Protein AF-A0A821BS62-F1 (afdb_monomer_lite)

pLDDT: mean 87.34, std 11.12, range [38.78, 97.12]

Secondary structure (DSSP, 8-state):
--S-HHHH-HHHHHHHHT-HHHHH--HHHHHHHHHHHHHTT----HHHHHHHHHTGGG--SHHHHHHHHHHHHHHHTSGGGGG--HHHHHHHHHHHHHTT-HHHHHHHHH-HHHH-----HHHHHHHHHHHHHTT-HHHHHHHHHHHHHTT---SHHHHHHHHHHHHHHHHH--GGGGS-------------------------SSSS---HHHHHHHHHHHHTTT--SHHHHHHHHHHHHHTT-HHHHHHHHHHHHT-TT----TTT---

Structure (mmCIF, N/CA/C/O backbone):
data_AF-A0A821BS62-F1
#
_entry.id   AF-A0A821BS62-F1
#
loop_
_atom_site.group_PDB
_atom_site.id
_atom_site.type_symbol
_atom_site.label_atom_id
_atom_site.label_alt_id
_atom_site.label_comp_id
_atom_site.label_asym_id
_atom_site.label_entity_id
_atom_site.label_seq_id
_atom_site.pdbx_PDB_ins_code
_atom_site.Cartn_x
_atom_site.Cartn_y
_atom_site.Cartn_z
_atom_site.occupancy
_atom_site.B_iso_or_equiv
_atom_site.auth_seq_id
_atom_site.auth_comp_id
_atom_site.auth_asym_id
_atom_site.auth_atom_id
_atom_site.pdbx_PDB_model_num
ATOM 1 N N . MET A 1 1 ? -6.589 -14.881 -11.795 1.00 61.56 1 MET A N 1
ATOM 2 C CA . MET A 1 1 ? -6.170 -14.738 -10.388 1.00 61.56 1 MET A CA 1
ATOM 3 C C . MET A 1 1 ? -4.655 -14.614 -10.375 1.00 61.56 1 MET A C 1
ATOM 5 O O . MET A 1 1 ? -4.034 -15.418 -11.059 1.00 61.56 1 MET A O 1
ATOM 9 N N . TYR A 1 2 ? -4.077 -13.587 -9.740 1.00 85.12 2 TYR A N 1
ATOM 10 C CA . TYR A 1 2 ? -2.611 -13.419 -9.699 1.00 85.12 2 TYR A CA 1
ATOM 11 C C . TYR A 1 2 ? -1.986 -14.166 -8.517 1.00 85.12 2 TYR A C 1
ATOM 13 O O . TYR A 1 2 ? -0.888 -14.699 -8.630 1.00 85.12 2 TYR A O 1
ATOM 21 N N . LEU A 1 3 ? -2.712 -14.230 -7.402 1.00 90.94 3 LEU A N 1
ATOM 22 C CA . LEU A 1 3 ? -2.391 -15.064 -6.248 1.00 90.94 3 LEU A CA 1
ATOM 23 C C . LEU A 1 3 ? -3.130 -16.402 -6.322 1.00 90.94 3 LEU A C 1
ATOM 25 O O . LEU A 1 3 ? -4.153 -16.506 -6.993 1.00 90.94 3 LEU A O 1
ATOM 29 N N . SER A 1 4 ? -2.630 -17.422 -5.627 1.00 91.06 4 SER A N 1
ATOM 30 C CA . SER A 1 4 ? -3.372 -18.669 -5.430 1.00 91.06 4 SER A CA 1
ATOM 31 C C . SER A 1 4 ? -4.436 -18.506 -4.342 1.00 91.06 4 SER A C 1
ATOM 33 O O . SER A 1 4 ? -4.279 -17.686 -3.435 1.00 91.06 4 SER A O 1
ATOM 35 N N . ASP A 1 5 ? -5.481 -19.335 -4.378 1.00 87.88 5 ASP A N 1
ATOM 36 C CA . ASP A 1 5 ? -6.483 -19.394 -3.301 1.00 87.88 5 ASP A CA 1
ATOM 37 C C . ASP A 1 5 ? -5.838 -19.705 -1.943 1.00 87.88 5 ASP A C 1
ATOM 39 O O . ASP A 1 5 ? -6.211 -19.135 -0.922 1.00 87.88 5 ASP A O 1
ATOM 43 N N . ALA A 1 6 ? -4.789 -20.532 -1.932 1.00 91.56 6 ALA A N 1
ATOM 44 C CA . ALA A 1 6 ? -4.048 -20.863 -0.718 1.00 91.56 6 ALA A CA 1
ATOM 45 C C . ALA A 1 6 ? -3.376 -19.641 -0.062 1.00 91.56 6 ALA A C 1
ATOM 47 O O . ALA A 1 6 ? -3.244 -19.609 1.160 1.00 91.56 6 ALA A O 1
ATOM 48 N N . TYR A 1 7 ? -2.976 -18.628 -0.842 1.00 92.00 7 TYR A N 1
ATOM 49 C CA . TYR A 1 7 ? -2.355 -17.411 -0.306 1.00 92.00 7 TYR A CA 1
ATOM 50 C C . TYR A 1 7 ? -3.333 -16.589 0.543 1.00 92.00 7 TYR A C 1
ATOM 52 O O . TYR A 1 7 ? -2.920 -15.890 1.463 1.00 92.00 7 TYR A O 1
ATOM 60 N N . GLN A 1 8 ? -4.634 -16.689 0.257 1.00 88.31 8 GLN A N 1
ATOM 61 C CA . GLN A 1 8 ? -5.672 -15.992 1.014 1.00 88.31 8 GLN A CA 1
ATOM 62 C C . GLN A 1 8 ? -5.781 -16.515 2.451 1.00 88.31 8 GLN A C 1
ATOM 64 O O . GLN A 1 8 ? -6.177 -15.765 3.339 1.00 88.31 8 GLN A O 1
ATOM 69 N N . ALA A 1 9 ? -5.426 -17.785 2.681 1.00 91.56 9 ALA A N 1
ATOM 70 C CA . ALA A 1 9 ? -5.452 -18.428 3.992 1.00 91.56 9 ALA A CA 1
ATOM 71 C C . ALA A 1 9 ? -6.782 -18.226 4.752 1.00 91.56 9 ALA A C 1
ATOM 73 O O . ALA A 1 9 ? -6.764 -17.984 5.959 1.00 91.56 9 ALA A O 1
ATOM 74 N N . PHE A 1 10 ? -7.918 -18.329 4.045 1.00 89.56 10 PHE A N 1
ATOM 75 C CA . PHE A 1 10 ? -9.260 -18.122 4.610 1.00 89.56 10 PHE A CA 1
ATOM 76 C C . PHE A 1 10 ? -9.478 -18.939 5.889 1.00 89.56 10 PHE A C 1
ATOM 78 O O . PHE A 1 10 ? -9.831 -18.364 6.908 1.00 89.56 10 PHE A O 1
ATOM 85 N N . ASP A 1 11 ? -9.117 -20.226 5.883 1.00 91.25 11 ASP A N 1
ATOM 86 C CA . ASP A 1 11 ? -9.270 -21.101 7.053 1.00 91.25 11 ASP A CA 1
ATOM 87 C C . ASP A 1 11 ? -8.564 -20.552 8.307 1.00 91.25 11 ASP A C 1
ATOM 89 O O . ASP A 1 11 ? -9.127 -20.550 9.398 1.00 91.25 11 ASP A O 1
ATOM 93 N N . LYS A 1 12 ? -7.330 -20.046 8.156 1.00 91.12 12 LYS A N 1
ATOM 94 C CA . LYS A 1 12 ? -6.553 -19.478 9.273 1.00 91.12 12 LYS A CA 1
ATOM 95 C C . LYS A 1 12 ? -7.081 -18.116 9.708 1.00 91.12 12 LYS A C 1
ATOM 97 O O . LYS A 1 12 ? -6.983 -17.765 10.882 1.00 91.12 12 LYS A O 1
ATOM 102 N N . TRP A 1 13 ? -7.585 -17.330 8.761 1.00 91.06 13 TRP A N 1
ATOM 103 C CA . TRP A 1 13 ? -8.222 -16.054 9.058 1.00 91.06 13 TRP A CA 1
ATOM 104 C C . TRP A 1 13 ? -9.496 -16.270 9.877 1.00 91.06 13 TRP A C 1
ATOM 106 O O . TRP A 1 13 ? -9.625 -15.696 10.957 1.00 91.06 13 TRP A O 1
ATOM 116 N N . ASP A 1 14 ? -10.365 -17.177 9.444 1.00 89.00 14 ASP A N 1
ATOM 117 C CA . ASP A 1 14 ? -11.606 -17.506 10.144 1.00 89.00 14 ASP A CA 1
ATOM 118 C C . ASP A 1 14 ? -11.329 -18.116 11.528 1.00 89.00 14 ASP A C 1
ATOM 120 O O . ASP A 1 14 ? -11.989 -17.769 12.510 1.00 89.00 14 ASP A O 1
ATOM 124 N N . GLU A 1 15 ? -10.292 -18.956 11.649 1.00 90.12 15 GLU A N 1
ATOM 125 C CA . GLU A 1 15 ? -9.820 -19.467 12.940 1.00 90.12 15 GLU A CA 1
ATOM 126 C C . GLU A 1 15 ? -9.400 -18.324 13.877 1.00 90.12 15 GLU A C 1
ATOM 128 O O . GLU A 1 15 ? -9.768 -18.325 15.054 1.00 90.12 15 GLU A O 1
ATOM 133 N N . SER A 1 16 ? -8.704 -17.301 13.370 1.00 85.62 16 SER A N 1
ATOM 134 C CA . SER A 1 16 ? -8.285 -16.150 14.185 1.00 85.62 16 SER A CA 1
ATOM 135 C C . SER A 1 16 ? -9.467 -15.333 14.728 1.00 85.62 16 SER A C 1
ATOM 137 O O . SER A 1 16 ? -9.420 -14.841 15.859 1.00 85.62 16 SER A O 1
ATOM 139 N N . LEU A 1 17 ? -10.566 -15.264 13.970 1.00 86.00 17 LEU A N 1
ATOM 140 C CA . LEU A 1 17 ? -11.798 -14.582 14.371 1.00 86.00 17 LEU A CA 1
ATOM 141 C C . LEU A 1 17 ? -12.633 -15.392 15.375 1.00 86.00 17 LEU A C 1
ATOM 143 O O . LEU A 1 17 ? -13.519 -14.843 16.031 1.00 86.00 17 LEU A O 1
ATOM 147 N N . SER A 1 18 ? -12.336 -16.683 15.549 1.00 86.00 18 SER A N 1
ATOM 148 C CA . SER A 1 18 ? -13.090 -17.586 16.426 1.00 86.00 18 SER A CA 1
ATOM 149 C C . SER A 1 18 ? -12.764 -17.459 17.921 1.00 86.00 18 SER A C 1
ATOM 151 O O . SER A 1 18 ? -13.335 -18.184 18.737 1.00 86.00 18 SER A O 1
ATOM 153 N N . SER A 1 19 ? -11.869 -16.545 18.310 1.00 86.31 19 SER A N 1
ATOM 154 C CA . SER A 1 19 ? -11.488 -16.386 19.715 1.00 86.31 19 SER A CA 1
ATOM 155 C C . SER A 1 19 ? -12.672 -15.986 20.610 1.00 86.31 19 SER A C 1
ATOM 157 O O . SER A 1 19 ? -13.547 -15.204 20.231 1.00 86.31 19 SER A O 1
ATOM 159 N N . GLU A 1 20 ? -12.685 -16.498 21.845 1.00 86.69 20 GLU A N 1
ATOM 160 C CA . GLU A 1 20 ? -13.783 -16.277 22.800 1.00 86.69 20 GLU A CA 1
ATOM 161 C C . GLU A 1 20 ? -14.006 -14.785 23.108 1.00 86.69 20 GLU A C 1
ATOM 163 O O . GLU A 1 20 ? -15.143 -14.342 23.282 1.00 86.69 20 GLU A O 1
ATOM 168 N N . ILE A 1 21 ? -12.924 -14.001 23.132 1.00 84.62 21 ILE A N 1
ATOM 169 C CA . ILE A 1 21 ? -12.965 -12.551 23.349 1.00 84.62 21 ILE A CA 1
ATOM 170 C C . ILE A 1 21 ? -13.704 -11.873 22.194 1.00 84.62 21 ILE A C 1
ATOM 172 O O . ILE A 1 21 ? -14.630 -11.100 22.431 1.00 84.62 21 ILE A O 1
ATOM 176 N N . LEU A 1 22 ? -13.351 -12.191 20.944 1.00 85.44 22 LEU A N 1
ATOM 177 C CA . LEU A 1 22 ? -14.002 -11.594 19.779 1.00 85.44 22 LEU A CA 1
ATOM 178 C C . LEU A 1 22 ? -15.481 -11.978 19.709 1.00 85.44 22 LEU A C 1
ATOM 180 O O . LEU A 1 22 ? -16.313 -11.119 19.428 1.00 85.44 22 LEU A O 1
ATOM 184 N N . GLN A 1 23 ? -15.839 -13.223 20.022 1.00 85.19 23 GLN A N 1
ATOM 185 C CA . GLN A 1 23 ? -17.236 -13.666 19.980 1.00 85.19 23 GLN A CA 1
ATOM 186 C C . GLN A 1 23 ? -18.125 -12.955 21.008 1.00 85.19 23 GLN A C 1
ATOM 188 O O . GLN A 1 23 ? -19.265 -12.616 20.697 1.00 85.19 23 GLN A O 1
ATOM 193 N N . LYS A 1 24 ? -17.612 -12.701 22.217 1.00 87.94 24 LYS A N 1
ATOM 194 C CA . LYS A 1 24 ? -18.381 -12.073 23.305 1.00 87.94 24 LYS A CA 1
ATOM 195 C C . LYS A 1 24 ? -18.542 -10.562 23.161 1.00 87.94 24 LYS A C 1
ATOM 197 O O . LYS A 1 24 ? -19.486 -10.004 23.714 1.00 87.94 24 LYS A O 1
ATOM 202 N N . THR A 1 25 ? -17.635 -9.896 22.455 1.00 88.62 25 THR A N 1
ATOM 203 C CA . THR A 1 25 ? -17.635 -8.432 22.355 1.00 88.62 25 THR A CA 1
ATOM 204 C C . THR A 1 25 ? -18.745 -7.925 21.436 1.00 88.62 25 THR A C 1
ATOM 206 O O . THR A 1 25 ? -18.780 -8.268 20.255 1.00 88.62 25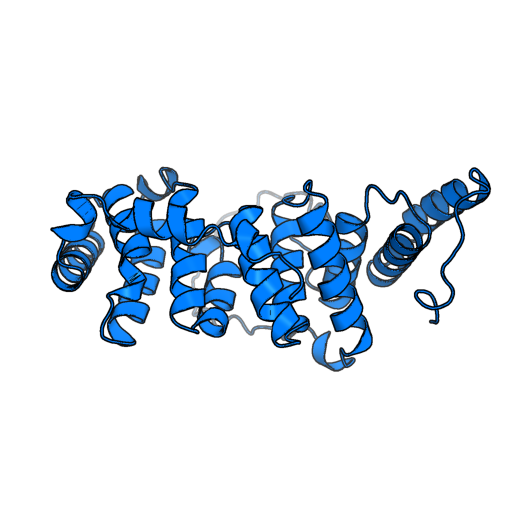 THR A O 1
ATOM 209 N N . ASN A 1 26 ? -19.622 -7.053 21.935 1.00 89.94 26 ASN A N 1
ATOM 210 C CA . ASN A 1 26 ? -20.577 -6.326 21.099 1.00 89.94 26 ASN A CA 1
ATOM 211 C C . ASN A 1 26 ? -19.870 -5.146 20.405 1.00 89.94 26 ASN A C 1
ATOM 213 O O . ASN A 1 26 ? -19.311 -4.277 21.074 1.00 89.94 26 ASN A O 1
ATOM 217 N N . ILE A 1 27 ? -19.879 -5.124 19.066 1.00 89.94 27 ILE A N 1
ATOM 218 C CA . ILE A 1 27 ? -19.148 -4.123 18.277 1.00 89.94 27 ILE A CA 1
ATOM 219 C C . ILE A 1 27 ? -19.715 -2.711 18.458 1.00 89.94 27 ILE A C 1
ATOM 221 O O . ILE A 1 27 ? -18.948 -1.767 18.623 1.00 89.94 27 ILE A O 1
ATOM 225 N N . SER A 1 28 ? -21.041 -2.565 18.502 1.00 89.38 28 SER A N 1
ATOM 226 C CA . SER A 1 28 ? -21.700 -1.263 18.641 1.00 89.38 28 SER A CA 1
ATOM 227 C C . SER A 1 28 ? -21.440 -0.651 20.017 1.00 89.38 28 SER A C 1
ATOM 229 O O . SER A 1 28 ? -21.176 0.542 20.128 1.00 89.38 28 SER A O 1
ATOM 231 N N . GLU A 1 29 ? -21.450 -1.473 21.071 1.00 91.69 29 GLU A N 1
ATOM 232 C CA . GLU A 1 29 ? -21.104 -1.023 22.425 1.00 91.69 29 GLU A CA 1
ATOM 233 C C . GLU A 1 29 ? -19.630 -0.614 22.522 1.00 91.69 29 GLU A C 1
ATOM 235 O O . GLU A 1 29 ? -19.324 0.427 23.105 1.00 91.69 29 GLU A O 1
ATOM 240 N N . LEU A 1 30 ? -18.724 -1.392 21.916 1.00 92.81 30 LEU A N 1
ATOM 241 C CA . LEU A 1 30 ? -17.296 -1.077 21.904 1.00 92.81 30 LEU A CA 1
ATOM 242 C C . LEU A 1 30 ? -17.005 0.226 21.147 1.00 92.81 30 LEU A C 1
ATOM 244 O O . LEU A 1 30 ? -16.221 1.040 21.629 1.00 92.81 30 LEU A O 1
ATOM 248 N N . LEU A 1 31 ? -17.647 0.448 19.996 1.00 93.25 31 LEU A N 1
ATOM 249 C CA . LEU A 1 31 ? -17.501 1.682 19.219 1.00 93.25 31 LEU A CA 1
ATOM 250 C C . LEU A 1 31 ? -17.866 2.916 20.049 1.00 93.25 31 LEU A C 1
ATOM 252 O O . LEU A 1 31 ? -17.083 3.866 20.110 1.00 93.25 31 LEU A O 1
ATOM 256 N N . ILE A 1 32 ? -19.019 2.877 20.725 1.00 92.75 32 ILE A N 1
ATOM 257 C CA . ILE A 1 32 ? -19.492 3.980 21.568 1.00 92.75 32 ILE A CA 1
ATOM 258 C C . ILE A 1 32 ? -18.536 4.206 22.745 1.00 92.75 32 ILE 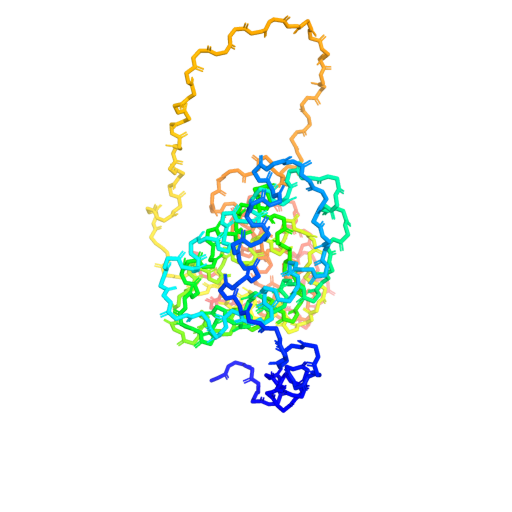A C 1
ATOM 260 O O . ILE A 1 32 ? -18.165 5.346 23.017 1.00 92.75 32 ILE A O 1
ATOM 264 N N . ASP A 1 33 ? -18.100 3.143 23.429 1.00 94.38 33 ASP A N 1
ATOM 265 C CA . ASP A 1 33 ? -17.192 3.254 24.579 1.00 94.38 33 ASP A CA 1
ATOM 266 C C . ASP A 1 33 ? -15.816 3.819 24.187 1.00 94.38 33 ASP A C 1
ATOM 268 O O . ASP A 1 33 ? -15.298 4.722 24.852 1.00 94.38 33 ASP A O 1
ATOM 272 N N . VAL A 1 34 ? -15.231 3.338 23.086 1.00 95.00 34 VAL A N 1
ATOM 273 C CA . VAL A 1 34 ? -13.943 3.833 22.578 1.00 95.00 34 VAL A CA 1
ATOM 274 C C . VAL A 1 34 ? -14.057 5.290 22.138 1.00 95.00 34 VAL A C 1
ATOM 276 O O . VAL A 1 34 ? -13.196 6.102 22.491 1.00 95.00 34 VAL A O 1
ATOM 279 N N . GLU A 1 35 ? -15.121 5.661 21.424 1.00 94.94 35 GLU A N 1
ATOM 280 C CA . GLU A 1 35 ? -15.349 7.055 21.052 1.00 94.94 35 GLU A CA 1
ATOM 281 C C . GLU A 1 35 ? -15.470 7.955 22.291 1.00 94.94 35 GLU A C 1
ATOM 283 O O . GLU A 1 35 ? -14.779 8.977 22.379 1.00 94.94 35 GLU A O 1
ATOM 288 N N . ASP A 1 36 ? -16.287 7.567 23.273 1.00 94.50 36 ASP A N 1
ATOM 289 C CA . ASP A 1 36 ? -16.484 8.328 24.507 1.00 94.50 36 ASP A CA 1
ATOM 290 C C . ASP A 1 36 ? -15.174 8.493 25.288 1.00 94.50 36 ASP A C 1
ATOM 292 O O . ASP A 1 36 ? -14.889 9.573 25.826 1.00 94.50 36 ASP A O 1
ATOM 296 N N . LYS A 1 37 ? -14.344 7.443 25.343 1.00 94.00 37 LYS A N 1
ATOM 297 C CA . LYS A 1 37 ? -13.010 7.500 25.953 1.00 94.00 37 LYS A CA 1
ATOM 298 C C . LYS A 1 37 ? -12.114 8.500 25.225 1.00 94.00 37 LYS A C 1
ATOM 300 O O . LYS A 1 37 ? -11.523 9.352 25.893 1.00 94.00 37 LYS A O 1
ATOM 305 N N . LEU A 1 38 ? -12.060 8.467 23.892 1.00 93.12 38 LEU A N 1
ATOM 306 C CA . LEU A 1 38 ? -11.246 9.394 23.097 1.00 93.12 38 LEU A CA 1
ATOM 307 C C . LEU A 1 38 ? -11.712 10.847 23.253 1.00 93.12 38 LEU A C 1
ATOM 309 O O . LEU A 1 38 ? -10.886 11.736 23.468 1.00 93.12 38 LEU A O 1
ATOM 313 N N . ILE A 1 39 ? -13.026 11.101 23.226 1.00 92.62 39 ILE A N 1
ATOM 314 C CA . ILE A 1 39 ? -13.601 12.442 23.433 1.00 92.62 39 ILE A CA 1
ATOM 315 C C . ILE A 1 39 ? -13.234 12.978 24.820 1.00 92.62 39 ILE A C 1
ATOM 317 O O . ILE A 1 39 ? -12.826 14.132 24.967 1.00 92.62 39 ILE A O 1
ATOM 321 N N . ARG A 1 40 ? -13.330 12.131 25.850 1.00 92.31 40 ARG A N 1
ATOM 322 C CA . ARG A 1 40 ? -12.997 12.490 27.237 1.00 92.31 40 ARG A CA 1
ATOM 323 C C . ARG A 1 40 ? -11.492 12.461 27.525 1.00 92.31 40 ARG A C 1
ATOM 325 O O . ARG A 1 40 ? -11.113 12.645 28.682 1.00 92.31 40 ARG A O 1
ATOM 332 N N . LYS A 1 41 ? -10.645 12.244 26.508 1.00 88.56 41 LYS A N 1
ATOM 333 C CA . LYS A 1 41 ? -9.180 12.115 26.615 1.00 88.56 41 LYS A CA 1
ATOM 334 C C . LYS A 1 41 ? -8.750 11.082 27.664 1.00 88.56 41 LYS A C 1
ATOM 336 O O . LYS A 1 41 ? -7.797 11.296 28.412 1.00 88.56 41 LYS A O 1
ATOM 341 N N . LYS A 1 42 ? -9.497 9.984 27.753 1.00 86.88 42 LYS A N 1
ATOM 342 C CA . LYS A 1 42 ? -9.161 8.819 28.571 1.00 86.88 42 LYS A CA 1
ATOM 343 C C . LYS A 1 42 ? -8.282 7.859 27.775 1.00 86.88 42 LYS A C 1
ATOM 345 O O . LYS A 1 42 ? -8.262 7.898 26.549 1.00 86.88 42 LYS A O 1
ATOM 350 N N . PHE A 1 43 ? -7.586 6.992 28.504 1.00 88.06 43 PHE A N 1
ATOM 351 C CA . PHE A 1 43 ? -6.807 5.902 27.929 1.00 88.06 43 PHE A CA 1
ATOM 352 C C . PHE A 1 43 ? -7.699 4.971 27.099 1.00 88.06 43 PHE A C 1
ATOM 354 O O . PHE A 1 43 ? -8.796 4.604 27.536 1.00 88.06 43 PHE A O 1
ATOM 361 N N . VAL A 1 44 ? -7.197 4.591 25.929 1.00 91.00 44 VAL A N 1
ATOM 362 C CA . VAL A 1 44 ? -7.772 3.575 25.046 1.00 91.00 44 VAL A CA 1
ATOM 363 C C . VAL A 1 44 ? -6.666 2.581 24.755 1.00 91.00 44 VAL A C 1
ATOM 365 O O . VAL A 1 44 ? -5.570 2.983 24.379 1.00 91.00 44 VAL A O 1
ATOM 368 N N . SER A 1 45 ? -6.940 1.295 24.952 1.00 89.44 45 SER A N 1
ATOM 369 C CA . SER A 1 45 ? -5.935 0.274 24.683 1.00 89.44 45 SER A CA 1
ATOM 370 C C . SER A 1 45 ? -5.792 0.056 23.178 1.00 89.44 45 SER A C 1
ATOM 372 O O . SER A 1 45 ? -6.787 0.030 22.454 1.00 89.44 45 SER A O 1
ATOM 374 N N . SER A 1 46 ? -4.564 -0.184 22.719 1.00 89.12 46 SER A N 1
ATOM 375 C CA . SER A 1 46 ? -4.276 -0.710 21.378 1.00 89.12 46 SER A CA 1
ATOM 376 C C . SER A 1 46 ? -5.095 -1.971 21.059 1.00 89.12 46 SER A C 1
ATOM 378 O O . SER A 1 46 ? -5.600 -2.113 19.946 1.00 89.12 46 SER A O 1
ATOM 380 N N . LEU A 1 47 ? -5.344 -2.819 22.064 1.00 89.69 47 LEU A N 1
ATOM 381 C CA . LEU A 1 47 ? -6.173 -4.016 21.937 1.00 89.69 47 LEU A CA 1
ATOM 382 C C . LEU A 1 47 ? -7.639 -3.702 21.595 1.00 89.69 47 LEU A C 1
ATOM 384 O O . LEU A 1 47 ? -8.239 -4.424 20.803 1.00 89.69 47 LEU A O 1
ATOM 388 N N . ASP A 1 48 ? -8.216 -2.630 22.151 1.00 91.75 48 ASP A N 1
ATOM 389 C CA . ASP A 1 48 ? -9.596 -2.231 21.833 1.00 91.75 48 ASP A CA 1
ATOM 390 C C . ASP A 1 48 ? -9.709 -1.881 20.339 1.00 91.75 48 ASP A C 1
ATOM 392 O O . ASP A 1 48 ? -10.658 -2.278 19.663 1.00 91.75 48 ASP A O 1
ATOM 396 N N . ILE A 1 49 ? -8.694 -1.196 19.802 1.00 92.25 49 ILE A N 1
ATOM 397 C CA . ILE A 1 49 ? -8.608 -0.813 18.388 1.00 92.25 49 ILE A CA 1
ATOM 398 C C . ILE A 1 49 ? -8.404 -2.037 17.483 1.00 92.25 49 ILE A C 1
ATOM 400 O O . ILE A 1 49 ? -9.019 -2.127 16.420 1.00 92.25 49 ILE A O 1
ATOM 404 N N . GLU A 1 50 ? -7.597 -3.011 17.906 1.00 90.31 50 GLU A N 1
ATOM 405 C CA . GLU A 1 50 ? -7.441 -4.278 17.183 1.00 90.31 50 GLU A CA 1
ATOM 406 C C . GLU A 1 50 ? -8.731 -5.094 17.140 1.00 90.31 50 GLU A C 1
ATOM 408 O O . GLU A 1 50 ? -9.088 -5.617 16.084 1.00 90.31 50 GLU A O 1
ATOM 413 N N . ILE A 1 51 ? -9.467 -5.165 18.253 1.00 91.38 51 ILE A N 1
ATOM 414 C CA . ILE A 1 51 ? -10.767 -5.840 18.298 1.00 91.38 51 ILE A CA 1
ATOM 415 C C . ILE A 1 51 ? -11.757 -5.148 17.353 1.00 91.38 51 ILE A C 1
ATOM 417 O O . ILE A 1 51 ? -12.461 -5.837 16.611 1.00 91.38 51 ILE A O 1
ATOM 421 N N . LEU A 1 52 ? -11.785 -3.808 17.331 1.00 92.06 52 LEU A N 1
ATOM 422 C CA . LEU A 1 52 ? -12.592 -3.047 16.370 1.00 92.06 52 LEU A CA 1
ATOM 423 C C . LEU A 1 52 ? -12.232 -3.421 14.928 1.00 92.06 52 LEU A C 1
ATOM 425 O O . LEU A 1 52 ? -13.117 -3.765 14.146 1.00 92.06 52 LEU A O 1
ATOM 429 N N . ALA A 1 53 ? -10.942 -3.410 14.587 1.00 91.19 53 ALA A N 1
ATOM 430 C CA . ALA A 1 53 ? -10.477 -3.741 13.246 1.00 91.19 53 ALA A CA 1
ATOM 431 C C . ALA A 1 53 ? -10.797 -5.180 12.842 1.00 91.19 53 ALA A C 1
ATOM 433 O O . ALA A 1 53 ? -11.204 -5.394 11.705 1.00 91.19 53 ALA A O 1
ATOM 434 N N . ALA A 1 54 ? -10.638 -6.153 13.744 1.00 90.50 54 ALA A N 1
ATOM 435 C CA . ALA A 1 54 ? -10.923 -7.563 13.487 1.00 90.50 54 ALA A CA 1
ATOM 436 C C . ALA A 1 54 ? -12.420 -7.824 13.265 1.00 90.50 54 ALA A C 1
ATOM 438 O O . ALA A 1 54 ? -12.780 -8.669 12.450 1.00 90.50 54 ALA A O 1
ATOM 439 N N . LYS A 1 55 ? -13.294 -7.070 13.943 1.00 90.06 55 LYS A N 1
ATOM 440 C CA . LYS A 1 55 ? -14.755 -7.231 13.876 1.00 90.06 55 LYS A CA 1
ATOM 441 C C . LYS A 1 55 ? -15.458 -6.300 12.889 1.00 90.06 55 LYS A C 1
ATOM 443 O O . LYS A 1 55 ? -16.685 -6.227 12.904 1.00 90.06 55 LYS A O 1
ATOM 448 N N . LEU A 1 56 ? -14.720 -5.626 12.012 1.00 88.12 56 LEU A N 1
ATOM 449 C CA . LEU A 1 56 ? -15.283 -4.705 11.021 1.00 88.12 56 LEU A CA 1
ATOM 450 C C . LEU A 1 56 ? -16.353 -5.337 10.118 1.00 88.12 56 LEU A C 1
ATOM 452 O O . LEU A 1 56 ? -17.283 -4.651 9.714 1.00 88.12 56 LEU A O 1
ATOM 456 N N . THR A 1 57 ? -16.273 -6.633 9.821 1.00 84.62 57 THR A N 1
ATOM 457 C CA . THR A 1 57 ? -17.297 -7.354 9.037 1.00 84.62 57 THR A CA 1
ATOM 458 C C . THR A 1 57 ? -18.642 -7.493 9.752 1.00 84.62 57 THR A C 1
ATOM 460 O O . THR A 1 57 ? -19.651 -7.742 9.099 1.00 84.62 57 THR A O 1
ATOM 463 N N . HIS A 1 58 ? -18.682 -7.309 11.073 1.00 83.19 58 HIS A N 1
ATOM 464 C CA . HIS A 1 58 ? -19.910 -7.319 11.875 1.00 83.19 58 HIS A CA 1
ATOM 465 C C . HIS A 1 58 ? -20.558 -5.941 12.008 1.00 83.19 58 HIS A C 1
ATOM 467 O O . HIS A 1 58 ? -21.559 -5.800 12.707 1.00 83.19 58 HIS A O 1
ATOM 473 N N . VAL A 1 59 ? -19.980 -4.923 11.378 1.00 81.94 59 VAL A N 1
ATOM 474 C CA . VAL A 1 59 ? -20.567 -3.594 11.326 1.00 81.94 59 VAL A CA 1
ATOM 475 C C . VAL A 1 59 ? -21.827 -3.620 10.455 1.00 81.94 59 VAL A C 1
ATOM 477 O O . VAL A 1 59 ? -21.792 -4.064 9.309 1.00 81.94 59 VAL A O 1
ATOM 480 N N . GLU A 1 60 ? -22.942 -3.121 10.993 1.00 77.94 60 GLU A N 1
ATOM 481 C CA . GLU A 1 60 ? -24.244 -3.150 10.315 1.00 77.94 60 GLU A CA 1
ATOM 482 C C . GLU A 1 60 ? -24.433 -1.972 9.349 1.00 77.94 60 GLU A C 1
ATOM 484 O O . GLU A 1 60 ? -25.156 -2.088 8.356 1.00 77.94 60 GLU A O 1
ATOM 489 N N . THR A 1 61 ? -23.786 -0.831 9.619 1.00 85.31 61 THR A N 1
ATOM 490 C CA . THR A 1 61 ? -24.023 0.416 8.883 1.00 85.31 61 THR A CA 1
ATOM 491 C C . THR A 1 61 ? -22.750 1.037 8.309 1.00 85.31 61 THR A C 1
ATOM 493 O O . THR A 1 61 ? -21.644 0.917 8.832 1.00 85.31 61 THR A O 1
ATOM 496 N N . THR A 1 62 ? -22.896 1.813 7.233 1.00 86.62 62 THR A N 1
ATOM 497 C CA . THR A 1 62 ? -21.784 2.628 6.711 1.00 86.62 62 THR A CA 1
ATOM 498 C C . THR A 1 62 ? -21.354 3.746 7.667 1.00 86.62 62 THR A C 1
ATOM 500 O O . THR A 1 62 ? -20.277 4.318 7.482 1.00 86.62 62 THR A O 1
ATOM 503 N N . GLU A 1 63 ? -22.205 4.099 8.636 1.00 88.12 63 GLU A N 1
ATOM 504 C CA . GLU A 1 63 ? -21.938 5.119 9.656 1.00 88.12 63 GLU A CA 1
ATOM 505 C C . GLU A 1 63 ? -20.978 4.593 10.718 1.00 88.12 63 GLU A C 1
ATOM 507 O O . GLU A 1 63 ? -19.995 5.256 11.023 1.00 88.12 63 GLU A O 1
ATOM 512 N N . ASP A 1 64 ? -21.165 3.360 11.169 1.00 89.50 64 ASP A N 1
ATOM 513 C CA . ASP A 1 64 ? -20.234 2.666 12.064 1.00 89.50 64 ASP A CA 1
ATOM 514 C C . ASP A 1 64 ? -18.837 2.509 11.433 1.00 89.50 64 ASP A C 1
ATOM 516 O O . ASP A 1 64 ? -17.810 2.647 12.105 1.00 89.50 64 ASP A O 1
ATOM 520 N N . LEU A 1 65 ? -18.769 2.300 10.111 1.00 91.00 65 LEU A N 1
ATOM 521 C CA . LEU A 1 65 ? -17.496 2.293 9.385 1.00 91.00 65 LEU A CA 1
ATOM 522 C C . LEU A 1 65 ? -16.830 3.683 9.409 1.00 91.00 65 LEU A C 1
ATOM 524 O O . LEU A 1 65 ? -15.640 3.789 9.697 1.00 91.00 65 LEU A O 1
ATOM 528 N N . LYS A 1 66 ? -17.601 4.765 9.184 1.00 92.06 66 LYS A N 1
ATOM 529 C CA . LYS A 1 66 ? -17.122 6.165 9.333 1.00 92.06 66 LYS A CA 1
ATOM 530 C C . LYS A 1 66 ? -16.642 6.447 10.752 1.00 92.06 66 LYS A C 1
ATOM 532 O O . LYS A 1 66 ? -15.628 7.120 10.944 1.00 92.06 66 LYS A O 1
ATOM 537 N N . LEU A 1 67 ? -17.366 5.938 11.740 1.00 92.88 67 LEU A N 1
ATOM 538 C CA . LEU A 1 67 ? -17.009 6.094 13.136 1.00 92.88 67 LEU A CA 1
ATOM 539 C C . LEU A 1 67 ? -15.690 5.380 13.439 1.00 92.88 67 LEU A C 1
ATOM 541 O O . LEU A 1 67 ? -14.816 5.974 14.060 1.00 92.88 67 LEU A O 1
ATOM 545 N N . THR A 1 68 ? -15.492 4.166 12.923 1.00 92.75 68 THR A N 1
ATOM 546 C CA . THR A 1 68 ? -14.232 3.424 13.094 1.00 92.75 68 THR A CA 1
ATOM 547 C C . THR A 1 68 ? -13.038 4.184 12.510 1.00 92.75 68 THR A C 1
ATOM 549 O O . THR A 1 68 ? -11.998 4.303 13.153 1.00 92.75 68 THR A O 1
ATOM 552 N N . GLU A 1 69 ? -13.186 4.771 11.322 1.00 93.38 69 GLU A N 1
ATOM 553 C CA . GLU A 1 69 ? -12.149 5.617 10.710 1.00 93.38 69 GLU A CA 1
ATOM 554 C C . GLU A 1 69 ? -11.845 6.861 11.553 1.00 93.38 69 GLU A C 1
ATOM 556 O O . GLU A 1 69 ? -10.686 7.219 11.761 1.00 93.38 69 GLU A O 1
ATOM 561 N N . THR A 1 70 ? -12.888 7.494 12.096 1.00 93.75 70 THR A N 1
ATOM 562 C CA . THR A 1 70 ? -12.761 8.656 12.986 1.00 93.75 70 THR A CA 1
ATOM 563 C C . THR A 1 70 ? -12.070 8.281 14.299 1.00 93.75 70 THR A C 1
ATOM 565 O O . THR A 1 70 ? -11.254 9.042 14.822 1.00 93.75 70 THR A O 1
ATOM 568 N N . ILE A 1 71 ? -12.379 7.101 14.842 1.00 94.31 71 ILE A N 1
ATOM 569 C CA . ILE A 1 71 ? -11.723 6.536 16.021 1.00 94.31 71 ILE A CA 1
ATOM 570 C C . ILE A 1 71 ? -10.237 6.328 15.739 1.00 94.31 71 ILE A C 1
ATOM 572 O O . ILE A 1 71 ? -9.427 6.749 16.559 1.00 94.31 71 ILE A O 1
ATOM 576 N N . LEU A 1 72 ? -9.862 5.765 14.586 1.00 93.00 72 LEU A N 1
ATOM 577 C CA . LEU A 1 72 ? -8.455 5.588 14.216 1.00 93.00 72 LEU A CA 1
ATOM 578 C C . LEU A 1 72 ? -7.704 6.913 14.099 1.00 93.00 72 LEU A C 1
ATOM 580 O O . LEU A 1 72 ? -6.612 7.038 14.649 1.00 93.00 72 LEU A O 1
ATOM 584 N N . GLU A 1 73 ? -8.296 7.917 13.448 1.00 93.75 73 GLU A N 1
ATOM 585 C CA . GLU A 1 73 ? -7.712 9.262 13.377 1.00 93.75 73 GLU A CA 1
ATOM 586 C C . GLU A 1 73 ? -7.461 9.837 14.780 1.00 93.75 73 GLU A C 1
ATOM 588 O O . GLU A 1 73 ? -6.385 10.364 15.077 1.00 93.75 73 GLU A O 1
ATOM 593 N N . LYS A 1 74 ? -8.465 9.758 15.661 1.00 93.69 74 LYS A N 1
ATOM 594 C CA . LYS A 1 74 ? -8.368 10.274 17.033 1.00 93.69 74 LYS A CA 1
ATOM 595 C C . LYS A 1 74 ? -7.347 9.480 17.849 1.00 93.69 74 LYS A C 1
ATOM 597 O O . LYS A 1 74 ? -6.550 10.087 18.564 1.00 93.69 74 LYS A O 1
ATOM 602 N N . PHE A 1 75 ? -7.350 8.154 17.725 1.00 93.06 75 PHE A N 1
ATOM 603 C CA . PHE A 1 75 ? -6.418 7.262 18.406 1.00 93.06 75 PHE A CA 1
ATOM 604 C C . PHE A 1 75 ? -4.982 7.530 17.962 1.00 93.06 75 PHE A C 1
ATOM 606 O O . PHE A 1 75 ? -4.104 7.622 18.804 1.00 93.06 75 PHE A O 1
ATOM 613 N N . ARG A 1 76 ? -4.729 7.802 16.675 1.00 92.31 76 ARG A N 1
ATOM 614 C CA . ARG A 1 76 ? -3.386 8.139 16.177 1.00 92.31 76 ARG A CA 1
ATOM 615 C C . ARG A 1 76 ? -2.763 9.367 16.858 1.00 92.31 76 ARG A C 1
ATOM 617 O O . ARG A 1 76 ? -1.541 9.502 16.886 1.00 92.31 76 ARG A O 1
ATOM 624 N N . ARG A 1 77 ? -3.586 10.254 17.429 1.00 91.00 77 ARG A N 1
ATOM 625 C CA . ARG A 1 77 ? -3.160 11.450 18.177 1.00 91.00 77 ARG A CA 1
ATOM 626 C C . ARG A 1 77 ? -2.947 11.192 19.677 1.00 91.00 77 ARG A C 1
ATOM 628 O O . ARG A 1 77 ? -2.712 12.148 20.420 1.00 91.00 77 ARG A O 1
ATOM 635 N N . THR A 1 78 ? -3.036 9.945 20.139 1.00 90.19 78 THR A N 1
ATOM 636 C CA . THR A 1 78 ? -2.749 9.550 21.527 1.00 90.19 78 THR A CA 1
ATOM 637 C C . THR A 1 78 ? -1.333 8.970 21.660 1.00 90.19 78 THR A C 1
ATOM 639 O O . THR A 1 78 ? -0.750 8.521 20.672 1.00 90.19 78 THR A O 1
ATOM 642 N N . PRO A 1 79 ? -0.743 8.959 22.872 1.00 88.19 79 PRO A N 1
ATOM 643 C CA . PRO A 1 79 ? 0.547 8.303 23.113 1.00 88.19 79 PRO A CA 1
ATOM 644 C C . PRO A 1 79 ? 0.527 6.795 22.821 1.00 88.19 79 PRO A C 1
ATOM 646 O O . PRO A 1 79 ? 1.528 6.238 22.374 1.00 88.19 79 PRO A O 1
ATOM 649 N N . ASP A 1 80 ? -0.626 6.156 23.031 1.00 86.88 80 ASP A N 1
ATOM 650 C CA . ASP A 1 80 ? -0.832 4.710 22.880 1.00 86.88 80 ASP A CA 1
ATOM 651 C C . ASP A 1 80 ? -0.819 4.270 21.405 1.00 86.88 80 ASP A C 1
ATOM 653 O O . ASP A 1 80 ? -0.672 3.089 21.099 1.00 86.88 80 ASP A O 1
ATOM 657 N N . ALA A 1 81 ? -0.860 5.221 20.464 1.00 86.50 81 ALA A N 1
ATOM 658 C CA . ALA A 1 81 ? -0.661 4.963 19.041 1.00 86.50 81 ALA A CA 1
ATOM 659 C C . ALA A 1 81 ? 0.746 4.441 18.686 1.00 86.50 81 ALA A C 1
ATOM 661 O O . ALA A 1 81 ? 1.008 4.108 17.529 1.00 86.50 81 ALA A O 1
ATOM 662 N N . LEU A 1 82 ? 1.676 4.401 19.641 1.00 84.19 82 LEU A N 1
ATOM 663 C CA . LEU A 1 82 ? 2.964 3.727 19.470 1.00 84.19 82 LEU A CA 1
ATOM 664 C C . LEU A 1 82 ? 2.848 2.205 19.605 1.00 84.19 82 LEU A C 1
ATOM 666 O O . LEU A 1 82 ? 3.715 1.491 19.112 1.00 84.19 82 LEU A O 1
ATOM 670 N N . GLU A 1 83 ? 1.783 1.710 20.234 1.00 84.50 83 GLU A N 1
ATOM 671 C CA . GLU A 1 83 ? 1.547 0.280 20.442 1.00 84.50 83 GLU A CA 1
ATOM 672 C C . GLU A 1 83 ? 0.822 -0.395 19.266 1.00 84.50 83 GLU A C 1
ATOM 674 O O . GLU A 1 83 ? 0.442 -1.560 19.378 1.00 84.50 83 GLU A O 1
ATOM 679 N N . PHE A 1 84 ? 0.633 0.310 18.140 1.00 81.38 84 PHE A N 1
ATOM 680 C CA . PHE A 1 84 ? 0.024 -0.241 16.925 1.00 81.38 84 PHE A CA 1
ATOM 681 C C . PHE A 1 84 ? 0.691 -1.563 16.530 1.00 81.38 84 PHE A C 1
ATOM 683 O O . PHE A 1 84 ? 1.882 -1.600 16.213 1.00 81.38 84 PHE A O 1
ATOM 690 N N . GLN A 1 85 ? -0.089 -2.643 16.514 1.00 84.56 85 GLN A N 1
ATOM 691 C CA . GLN A 1 85 ? 0.392 -3.941 16.064 1.00 84.56 85 GLN A CA 1
ATOM 692 C C . GLN A 1 85 ? 0.195 -4.119 14.552 1.00 84.56 85 GLN A C 1
ATOM 694 O O . GLN A 1 85 ? -0.788 -3.629 13.987 1.00 84.56 85 GLN A O 1
ATOM 699 N N . PRO A 1 86 ? 1.068 -4.896 13.883 1.00 83.38 86 PRO A N 1
ATOM 700 C CA . PRO A 1 86 ? 0.896 -5.247 12.470 1.00 83.38 86 PRO A CA 1
ATOM 701 C C . PRO A 1 86 ? -0.427 -5.973 12.160 1.00 83.38 86 PRO A C 1
ATOM 703 O O . PRO A 1 86 ? -0.957 -5.851 11.055 1.00 83.38 86 PRO A O 1
ATOM 706 N N . SER A 1 87 ? -0.992 -6.692 13.141 1.00 87.75 87 SER A N 1
ATOM 707 C CA . SER A 1 87 ? -2.304 -7.360 13.057 1.00 87.75 87 SER A CA 1
ATOM 708 C C . SER A 1 87 ? -3.432 -6.399 12.689 1.00 87.75 87 SER A C 1
ATOM 710 O O . SER A 1 87 ? -4.381 -6.797 12.006 1.00 87.75 87 SER A O 1
ATOM 712 N N . LEU A 1 88 ? -3.324 -5.135 13.105 1.00 89.38 88 LEU A N 1
ATOM 713 C CA . LEU A 1 88 ? -4.321 -4.116 12.831 1.00 89.38 88 LEU A CA 1
ATOM 714 C C . LEU A 1 88 ? -4.422 -3.832 11.334 1.00 89.38 88 LEU A C 1
ATOM 716 O O . LEU A 1 88 ? -5.512 -3.918 10.778 1.00 89.38 88 LEU A O 1
ATOM 720 N N . ALA A 1 89 ? -3.295 -3.523 10.684 1.00 90.19 89 ALA A N 1
ATOM 721 C CA . ALA A 1 89 ? -3.263 -3.207 9.258 1.00 90.19 89 ALA A CA 1
ATOM 722 C C . ALA A 1 89 ? -3.782 -4.382 8.422 1.00 90.19 89 ALA A C 1
ATOM 724 O O . ALA A 1 89 ? -4.611 -4.187 7.532 1.00 90.19 89 ALA A O 1
ATOM 725 N N . TYR A 1 90 ? -3.367 -5.600 8.782 1.00 92.44 90 TYR A N 1
ATOM 726 C CA . TYR A 1 90 ? -3.855 -6.820 8.152 1.00 92.44 90 TYR A CA 1
ATOM 727 C C . TYR A 1 90 ? -5.369 -6.978 8.289 1.00 92.44 90 TYR A C 1
ATOM 729 O O . TYR A 1 90 ? -6.056 -7.131 7.279 1.00 92.44 90 TYR A O 1
ATOM 737 N N . SER A 1 91 ? -5.905 -6.858 9.507 1.00 92.38 91 SER A N 1
ATOM 738 C CA . SER A 1 91 ? -7.345 -6.979 9.771 1.00 92.38 91 SER A CA 1
ATOM 739 C C . SER A 1 91 ? -8.155 -5.902 9.053 1.00 92.38 91 SER A C 1
ATOM 741 O O . SER A 1 91 ? -9.210 -6.189 8.491 1.00 92.38 91 SER A O 1
ATOM 743 N N . PHE A 1 92 ? -7.642 -4.669 9.017 1.00 91.75 92 PHE A N 1
ATOM 744 C CA . PHE A 1 92 ? -8.280 -3.557 8.320 1.00 91.75 92 PHE A CA 1
ATOM 745 C C . PHE A 1 92 ? -8.375 -3.836 6.821 1.00 91.75 92 PHE A C 1
ATOM 747 O O . PHE A 1 92 ? -9.455 -3.764 6.241 1.00 91.75 92 PHE A O 1
ATOM 754 N N . VAL A 1 93 ? -7.267 -4.225 6.188 1.00 94.06 93 VAL A N 1
ATOM 755 C CA . VAL A 1 93 ? -7.243 -4.517 4.751 1.00 94.06 93 VAL A CA 1
ATOM 756 C C . VAL A 1 93 ? -8.165 -5.687 4.420 1.00 94.06 93 VAL A C 1
ATOM 758 O O . VAL A 1 93 ? -8.993 -5.562 3.520 1.00 94.06 93 VAL A O 1
ATOM 761 N N . ARG A 1 94 ? -8.078 -6.791 5.171 1.00 93.00 94 ARG A N 1
ATOM 762 C CA . ARG A 1 94 ? -8.939 -7.974 5.010 1.00 93.00 94 ARG A CA 1
ATOM 763 C C . ARG A 1 94 ? -10.417 -7.612 5.079 1.00 93.00 94 ARG A C 1
ATOM 765 O O . ARG A 1 94 ? -11.149 -7.852 4.124 1.00 93.00 94 ARG A O 1
ATOM 772 N N . ASN A 1 95 ? -10.836 -6.964 6.160 1.00 93.50 95 ASN A N 1
ATOM 773 C CA . ASN A 1 95 ? -12.246 -6.671 6.371 1.00 93.50 95 ASN A CA 1
ATOM 774 C C . ASN A 1 95 ? -12.787 -5.637 5.370 1.00 93.50 95 ASN A C 1
ATOM 776 O O . ASN A 1 95 ? -13.909 -5.784 4.897 1.00 93.50 95 ASN A O 1
ATOM 780 N N . TYR A 1 96 ? -12.004 -4.631 4.963 1.00 94.00 96 TYR A N 1
ATOM 781 C CA . TYR A 1 96 ? -12.432 -3.711 3.898 1.00 94.00 96 TYR A CA 1
ATOM 782 C C . TYR A 1 96 ? -12.529 -4.393 2.529 1.00 94.00 96 TYR A C 1
ATOM 784 O O . TYR A 1 96 ? -13.395 -4.025 1.732 1.00 94.00 96 TYR A O 1
ATOM 792 N N . LEU A 1 97 ? -11.660 -5.368 2.239 1.00 93.19 97 LEU A N 1
ATOM 793 C CA . LEU A 1 97 ? -11.765 -6.186 1.031 1.00 93.19 97 LEU A CA 1
ATOM 794 C C . LEU A 1 97 ? -13.035 -7.045 1.059 1.00 93.19 97 LEU A C 1
ATOM 796 O O . LEU A 1 97 ? -13.776 -7.030 0.076 1.00 93.19 97 LEU A O 1
ATOM 800 N N . ASP A 1 98 ? -13.319 -7.707 2.182 1.00 91.69 98 ASP A N 1
ATOM 801 C CA . ASP A 1 98 ? -14.503 -8.559 2.360 1.00 91.69 98 ASP A CA 1
ATOM 802 C C . ASP A 1 98 ? -15.812 -7.744 2.297 1.00 91.69 98 ASP A C 1
ATOM 804 O O . ASP A 1 98 ? -16.796 -8.182 1.702 1.00 91.69 98 ASP A O 1
ATOM 808 N N . LEU A 1 99 ? -15.811 -6.506 2.810 1.00 91.44 99 LEU A N 1
ATOM 809 C CA . LEU A 1 99 ? -16.926 -5.552 2.693 1.00 91.44 99 LEU A CA 1
ATOM 810 C C . LEU A 1 99 ? -17.049 -4.908 1.297 1.00 91.44 99 LEU A C 1
ATOM 812 O O . LEU A 1 99 ? -17.982 -4.141 1.046 1.00 91.44 99 LEU A O 1
ATOM 816 N N . GLY A 1 100 ? -16.094 -5.146 0.393 1.00 91.25 100 GLY A N 1
ATOM 817 C CA . GLY A 1 100 ? -16.043 -4.507 -0.924 1.00 91.25 100 GLY A CA 1
ATOM 818 C C . GLY A 1 100 ? -15.719 -3.004 -0.892 1.00 91.25 100 GLY A C 1
ATOM 819 O O . GLY A 1 100 ? -15.851 -2.332 -1.912 1.00 91.25 100 GLY A O 1
ATOM 820 N N . GLN A 1 101 ? -15.252 -2.470 0.241 1.00 92.00 101 GLN A N 1
ATOM 821 C CA . GLN A 1 101 ? -15.017 -1.039 0.497 1.00 92.00 101 GLN A CA 1
ATOM 822 C C . GLN A 1 101 ? -13.573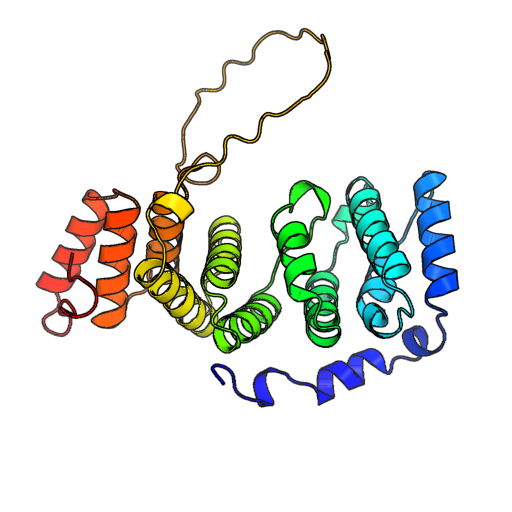 -0.587 0.209 1.00 92.00 101 GLN A C 1
ATOM 824 O O . GLN A 1 101 ? -13.098 0.414 0.743 1.00 92.00 101 GLN A O 1
ATOM 829 N N . LYS A 1 102 ? -12.835 -1.292 -0.652 1.00 92.25 102 LYS A N 1
ATOM 830 C CA . LYS A 1 102 ? -11.418 -0.988 -0.944 1.00 92.25 102 LYS A CA 1
ATOM 831 C C . LYS A 1 102 ? -11.142 0.418 -1.499 1.00 92.25 102 LYS A C 1
ATOM 833 O O . LYS A 1 102 ? -10.064 0.954 -1.273 1.00 92.25 102 LYS A O 1
ATOM 838 N N . GLU A 1 103 ? -12.101 1.035 -2.189 1.00 89.12 103 GLU A N 1
ATOM 839 C CA . GLU A 1 103 ? -11.979 2.426 -2.667 1.00 89.12 103 GLU A CA 1
ATOM 840 C C . GLU A 1 103 ? -11.941 3.427 -1.512 1.00 89.12 103 GLU A C 1
ATOM 842 O O . GLU A 1 103 ? -11.279 4.455 -1.598 1.00 89.12 103 GLU A O 1
ATOM 847 N N . ARG A 1 104 ? -12.609 3.095 -0.407 1.00 91.31 104 ARG A N 1
ATOM 848 C CA . ARG A 1 104 ? -12.612 3.885 0.820 1.00 91.31 104 ARG A CA 1
ATOM 849 C C . ARG A 1 104 ? -11.367 3.648 1.668 1.00 91.31 104 ARG A C 1
ATOM 851 O O . ARG A 1 104 ? -10.877 4.570 2.310 1.00 91.31 104 ARG A O 1
ATOM 858 N N . LEU A 1 105 ? -10.836 2.428 1.621 1.00 93.62 105 LEU A N 1
ATOM 859 C CA . LEU A 1 105 ? -9.581 2.068 2.272 1.00 93.62 105 LEU A CA 1
ATOM 860 C C . LEU A 1 105 ? -8.389 2.849 1.700 1.00 93.62 105 LEU A C 1
ATOM 862 O O . LEU A 1 105 ? -7.501 3.248 2.445 1.00 93.62 105 LEU A O 1
ATOM 866 N N . LEU A 1 106 ? -8.349 3.075 0.386 1.00 93.00 106 LEU A N 1
ATOM 867 C CA . LEU A 1 106 ? -7.169 3.641 -0.268 1.00 93.00 106 LEU A CA 1
ATOM 868 C C . LEU A 1 106 ? -6.795 5.058 0.227 1.00 93.00 106 LEU A C 1
ATOM 870 O O . LEU A 1 106 ? -5.634 5.242 0.591 1.00 93.00 106 LEU A O 1
ATOM 874 N N . PRO A 1 107 ? -7.720 6.035 0.348 1.00 92.44 107 PRO A N 1
ATOM 875 C CA . PRO A 1 107 ? -7.416 7.329 0.966 1.00 92.44 107 PRO A CA 1
ATOM 876 C C . PRO A 1 107 ? -6.909 7.227 2.412 1.00 92.44 107 PRO A C 1
ATOM 878 O O . PRO A 1 107 ? -6.058 8.012 2.822 1.00 92.44 107 PRO A O 1
ATOM 881 N N . ILE A 1 108 ? -7.400 6.249 3.184 1.00 93.06 108 ILE A N 1
ATOM 882 C CA . ILE A 1 108 ? -6.967 6.011 4.572 1.00 93.06 108 ILE A CA 1
ATOM 883 C C . ILE A 1 108 ? -5.505 5.552 4.601 1.00 93.06 108 ILE A C 1
ATOM 885 O O . ILE A 1 108 ? -4.721 6.026 5.419 1.00 93.06 108 ILE A O 1
ATOM 889 N N . LEU A 1 109 ? -5.122 4.655 3.689 1.00 93.12 109 LEU A N 1
ATOM 890 C CA . LEU A 1 109 ? -3.748 4.155 3.570 1.00 93.12 109 LEU A CA 1
ATOM 891 C C . LEU A 1 109 ? -2.772 5.215 3.032 1.00 93.12 109 LEU A C 1
ATOM 893 O O . LEU A 1 109 ? -1.590 5.221 3.387 1.00 93.12 109 LEU A O 1
ATOM 897 N N . GLN A 1 110 ? -3.258 6.127 2.189 1.00 91.06 110 GLN A N 1
ATOM 898 C CA . GLN A 1 110 ? -2.453 7.229 1.664 1.00 91.06 110 GLN A CA 1
ATOM 899 C C . GLN A 1 110 ? -2.105 8.240 2.764 1.00 91.06 110 GLN A C 1
ATOM 901 O O . GLN A 1 110 ? -0.950 8.663 2.858 1.00 91.06 110 GLN A O 1
ATOM 906 N N . ASP A 1 111 ? -3.051 8.554 3.654 1.00 92.19 111 ASP A N 1
ATOM 907 C CA . ASP A 1 111 ? -2.842 9.474 4.775 1.00 92.19 111 ASP A CA 1
ATOM 908 C C . ASP A 1 111 ? -2.299 8.770 6.037 1.00 92.19 111 ASP A C 1
ATOM 910 O O . ASP A 1 111 ? -2.953 8.611 7.076 1.00 92.19 111 ASP A O 1
ATOM 914 N N . LYS A 1 112 ? -1.032 8.354 5.949 1.00 89.44 112 LYS A N 1
ATOM 915 C CA . LYS A 1 112 ? -0.310 7.658 7.032 1.00 89.44 112 LYS A CA 1
ATOM 916 C C . LYS A 1 112 ? -0.102 8.535 8.265 1.00 89.44 112 LYS A C 1
ATOM 918 O O . LYS A 1 112 ? 0.037 8.018 9.373 1.00 89.44 112 LYS A O 1
ATOM 923 N N . VAL A 1 113 ? -0.067 9.857 8.088 1.00 89.31 113 VAL A N 1
ATOM 924 C CA . VAL A 1 113 ? 0.079 10.807 9.198 1.00 89.31 113 VAL A CA 1
ATOM 925 C C . VAL A 1 113 ? -1.190 10.801 10.042 1.00 89.31 113 VAL A C 1
ATOM 927 O O . VAL A 1 113 ? -1.106 10.736 11.270 1.00 89.31 113 VAL A O 1
ATOM 930 N N . LYS A 1 114 ? -2.354 10.809 9.387 1.00 92.00 114 LYS A N 1
ATOM 931 C CA . LYS A 1 114 ? -3.657 10.857 10.042 1.00 92.00 114 LYS A CA 1
ATOM 932 C C . LYS A 1 114 ? -4.080 9.527 10.654 1.00 92.00 114 LYS A C 1
ATOM 934 O O . LYS A 1 114 ? -4.546 9.529 11.789 1.00 92.00 114 LYS A O 1
ATOM 939 N N . TYR A 1 115 ? -3.913 8.411 9.942 1.00 92.19 115 TYR A N 1
ATOM 940 C CA . TYR A 1 115 ? -4.449 7.114 10.387 1.00 92.19 115 TYR A CA 1
ATOM 941 C C . TYR A 1 115 ? -3.394 6.151 10.935 1.00 92.19 115 TYR A C 1
ATOM 943 O O . TYR A 1 115 ? -3.727 5.275 11.728 1.00 92.19 115 TYR A O 1
ATOM 951 N N . GLY A 1 116 ? -2.123 6.298 10.550 1.00 90.06 116 GLY A N 1
ATOM 952 C CA . GLY A 1 116 ? -1.044 5.432 11.035 1.00 90.06 116 GLY A CA 1
ATOM 953 C C . GLY A 1 116 ? -1.150 3.966 10.608 1.00 90.06 116 GLY A C 1
ATOM 954 O O . GLY A 1 116 ? -0.590 3.109 11.287 1.00 90.06 116 GLY A O 1
ATOM 955 N N . ILE A 1 117 ? -1.859 3.664 9.515 1.00 91.25 117 ILE A N 1
ATOM 956 C CA . ILE A 1 117 ? -1.933 2.308 8.959 1.00 91.25 117 ILE A CA 1
ATOM 957 C C . ILE A 1 117 ? -0.805 2.127 7.942 1.00 91.25 117 ILE A C 1
ATOM 959 O O . ILE A 1 117 ? -0.764 2.810 6.920 1.00 91.25 117 ILE A O 1
ATOM 963 N N . PHE A 1 118 ? 0.087 1.181 8.220 1.00 91.62 118 PHE A N 1
ATOM 964 C CA . PHE A 1 118 ? 1.211 0.820 7.358 1.00 91.62 118 PHE A CA 1
ATOM 965 C C . PHE A 1 118 ? 0.994 -0.594 6.833 1.00 91.62 118 PHE A C 1
ATOM 967 O O . PHE A 1 118 ? 0.667 -1.498 7.603 1.00 91.62 118 PHE A O 1
ATOM 974 N N . LEU A 1 119 ? 1.121 -0.777 5.521 1.00 92.12 119 LEU A N 1
ATOM 975 C CA . LEU A 1 119 ? 0.904 -2.078 4.901 1.00 92.12 119 LEU A CA 1
ATOM 976 C C . LEU A 1 119 ? 2.143 -2.945 5.080 1.00 92.12 119 LEU A C 1
ATOM 978 O O . LEU A 1 119 ? 3.240 -2.534 4.718 1.00 92.12 119 LEU A O 1
ATOM 982 N N . ASP A 1 120 ? 1.944 -4.168 5.555 1.00 90.25 120 ASP A N 1
ATOM 983 C CA . ASP A 1 120 ? 2.950 -5.214 5.438 1.00 90.25 120 ASP A CA 1
ATOM 984 C C . ASP A 1 120 ? 2.852 -5.907 4.067 1.00 90.25 120 ASP A C 1
ATOM 986 O O . ASP A 1 120 ? 1.872 -5.757 3.323 1.00 90.25 120 ASP A O 1
ATOM 990 N N . ARG A 1 121 ? 3.850 -6.736 3.744 1.00 91.50 121 ARG A N 1
ATOM 991 C CA . ARG A 1 121 ? 3.878 -7.517 2.496 1.00 91.50 121 ARG A CA 1
ATOM 992 C C . ARG A 1 121 ? 2.595 -8.317 2.227 1.00 91.50 121 ARG A C 1
ATOM 994 O O . ARG A 1 121 ? 2.169 -8.423 1.078 1.00 91.50 121 ARG A O 1
ATOM 1001 N N . PHE A 1 122 ? 1.969 -8.902 3.254 1.00 92.06 122 PHE A N 1
ATOM 1002 C CA . PHE A 1 122 ? 0.796 -9.757 3.059 1.00 92.06 122 PHE A CA 1
ATOM 1003 C C . PHE A 1 122 ? -0.431 -8.925 2.718 1.00 92.06 122 PHE A C 1
ATOM 1005 O O . PHE A 1 122 ? -1.074 -9.190 1.700 1.00 92.06 122 PHE A O 1
ATOM 1012 N N . SER A 1 123 ? -0.711 -7.897 3.515 1.00 93.50 123 SER A N 1
ATOM 1013 C CA . SER A 1 123 ? -1.833 -6.986 3.294 1.00 93.50 123 SER A CA 1
ATOM 1014 C C . SER A 1 123 ? -1.703 -6.270 1.955 1.00 93.50 123 SER A C 1
ATOM 1016 O O . SER A 1 123 ? -2.670 -6.176 1.198 1.00 93.50 123 SER A O 1
ATOM 1018 N N . ALA A 1 124 ? -0.487 -5.843 1.611 1.00 94.81 124 ALA A N 1
ATOM 1019 C CA . ALA A 1 124 ? -0.192 -5.247 0.321 1.00 94.81 124 ALA A CA 1
ATOM 1020 C C . ALA A 1 124 ? -0.483 -6.204 -0.841 1.00 94.81 124 ALA A C 1
ATOM 1022 O O . ALA A 1 124 ? -1.175 -5.827 -1.783 1.00 94.81 124 ALA A O 1
ATOM 1023 N N . ASN A 1 125 ? -0.027 -7.458 -0.767 1.00 95.38 125 ASN A N 1
ATOM 1024 C CA . ASN A 1 125 ? -0.273 -8.449 -1.818 1.00 95.38 125 ASN A CA 1
ATOM 1025 C C . ASN A 1 125 ? -1.768 -8.747 -1.994 1.00 95.38 125 ASN A C 1
ATOM 1027 O O . ASN A 1 125 ? -2.238 -8.846 -3.130 1.00 95.38 125 ASN A O 1
ATOM 1031 N N . LEU A 1 126 ? -2.528 -8.845 -0.897 1.00 95.00 126 LEU A N 1
ATOM 1032 C CA . LEU A 1 126 ? -3.982 -9.023 -0.945 1.00 95.00 126 LEU A CA 1
ATOM 1033 C C . LEU A 1 126 ? -4.668 -7.848 -1.654 1.00 95.00 126 LEU A C 1
ATOM 1035 O O . LEU A 1 126 ? -5.464 -8.060 -2.574 1.00 95.00 126 LEU A O 1
ATOM 1039 N N . LEU A 1 127 ? -4.311 -6.620 -1.273 1.00 95.50 127 LEU A N 1
ATOM 1040 C CA . LEU A 1 127 ? -4.874 -5.401 -1.843 1.00 95.50 127 LEU A CA 1
ATOM 1041 C C . LEU A 1 127 ? -4.492 -5.222 -3.323 1.00 95.50 127 LEU A C 1
ATOM 1043 O O . LEU A 1 127 ? -5.355 -4.936 -4.156 1.00 95.50 127 LEU A O 1
ATOM 1047 N N . LEU A 1 128 ? -3.226 -5.466 -3.676 1.00 95.75 128 LEU A N 1
ATOM 1048 C CA . LEU A 1 128 ? -2.741 -5.438 -5.058 1.00 95.75 128 LEU A CA 1
ATOM 1049 C C . LEU A 1 128 ? -3.466 -6.466 -5.924 1.00 95.75 128 LEU A C 1
ATOM 1051 O O . LEU A 1 128 ? -3.916 -6.132 -7.017 1.00 95.75 128 LEU A O 1
ATOM 1055 N N . ASN A 1 129 ? -3.628 -7.702 -5.446 1.00 95.62 129 ASN A N 1
ATOM 1056 C CA . ASN A 1 129 ? -4.362 -8.729 -6.182 1.00 95.62 129 ASN A CA 1
ATOM 1057 C C . ASN A 1 129 ? -5.820 -8.313 -6.426 1.00 95.62 129 ASN A C 1
ATOM 1059 O O . ASN A 1 129 ? -6.310 -8.490 -7.540 1.00 95.62 129 ASN A O 1
ATOM 1063 N N . ALA A 1 130 ? -6.493 -7.717 -5.437 1.00 95.31 130 ALA A N 1
ATOM 1064 C CA . ALA A 1 130 ? -7.861 -7.228 -5.601 1.00 95.31 130 ALA A CA 1
ATOM 1065 C C . ALA A 1 130 ? -7.964 -6.134 -6.681 1.00 95.31 130 ALA A C 1
ATOM 1067 O O . ALA A 1 130 ? -8.795 -6.237 -7.585 1.00 95.31 130 ALA A O 1
ATOM 1068 N N . PHE A 1 131 ? -7.093 -5.121 -6.646 1.00 96.06 131 PHE A N 1
ATOM 1069 C CA . PHE A 1 131 ? -7.095 -4.057 -7.656 1.00 96.06 131 PHE A CA 1
ATOM 1070 C C . PHE A 1 131 ? -6.696 -4.555 -9.051 1.00 96.06 131 PHE A C 1
ATOM 1072 O O . PHE A 1 131 ? -7.325 -4.184 -10.044 1.00 96.06 131 PHE A O 1
ATOM 1079 N N . LEU A 1 132 ? -5.699 -5.437 -9.143 1.00 96.00 132 LEU A N 1
ATOM 1080 C CA . LEU A 1 132 ? -5.250 -6.010 -10.412 1.00 96.00 132 LEU A CA 1
ATOM 1081 C C . LEU A 1 132 ? -6.331 -6.864 -11.087 1.00 96.00 132 LEU A C 1
ATOM 1083 O O . LEU A 1 132 ? -6.435 -6.848 -12.315 1.00 96.00 132 LEU A O 1
ATOM 1087 N N . LEU A 1 133 ? -7.140 -7.600 -10.318 1.00 95.00 133 LEU A N 1
ATOM 1088 C CA . LEU A 1 133 ? -8.258 -8.379 -10.863 1.00 95.00 133 LEU A CA 1
ATOM 1089 C C . LEU A 1 133 ? -9.359 -7.487 -11.442 1.00 95.00 133 LEU A C 1
ATOM 1091 O O . LEU A 1 133 ? -9.944 -7.829 -12.468 1.00 95.00 133 LEU A O 1
ATOM 1095 N N . GLU A 1 134 ? -9.582 -6.323 -10.837 1.00 94.75 134 GLU A N 1
ATOM 1096 C CA . GLU A 1 134 ? -10.536 -5.317 -11.315 1.00 94.75 134 GLU A CA 1
ATOM 1097 C C . GLU A 1 134 ? -9.959 -4.373 -12.373 1.00 94.75 134 GLU A C 1
ATOM 1099 O O . GLU A 1 134 ? -10.660 -3.475 -12.834 1.00 94.75 134 GLU A O 1
ATOM 1104 N N . LYS A 1 135 ? -8.695 -4.565 -12.778 1.00 95.50 135 LYS A N 1
ATOM 1105 C CA . LYS A 1 135 ? -7.968 -3.674 -13.699 1.00 95.50 135 LYS A CA 1
ATOM 1106 C C . LYS A 1 135 ? -7.889 -2.220 -13.205 1.00 95.50 135 LYS A C 1
ATOM 1108 O O . LYS A 1 135 ? -7.739 -1.292 -13.997 1.00 95.50 135 LYS A O 1
ATOM 1113 N N . LYS A 1 136 ? -7.940 -2.026 -11.886 1.00 95.25 136 LYS A N 1
ATOM 1114 C CA . LYS A 1 136 ? -7.746 -0.747 -11.189 1.00 95.25 136 LYS A CA 1
ATOM 1115 C C . LYS A 1 136 ? -6.253 -0.461 -11.024 1.00 95.25 136 LYS A C 1
ATOM 1117 O O . LYS A 1 136 ? -5.685 -0.530 -9.935 1.00 95.25 136 LYS A O 1
ATOM 1122 N N . TYR A 1 137 ? -5.572 -0.256 -12.154 1.00 95.88 137 TYR A N 1
ATOM 1123 C CA . TYR A 1 137 ? -4.108 -0.158 -12.189 1.00 95.88 137 TYR A CA 1
ATOM 1124 C C . TYR A 1 137 ? -3.579 1.112 -11.517 1.00 95.88 137 TYR A C 1
ATOM 1126 O O . TYR A 1 137 ? -2.496 1.081 -10.938 1.00 95.88 137 TYR A O 1
ATOM 1134 N N . LYS A 1 138 ? -4.345 2.208 -11.555 1.00 95.00 138 LYS A N 1
ATOM 1135 C CA . LYS A 1 138 ? -3.989 3.478 -10.911 1.00 95.00 138 LYS A CA 1
ATOM 1136 C C . LYS A 1 138 ? -3.902 3.319 -9.397 1.00 95.00 138 LYS A C 1
ATOM 1138 O O . LYS A 1 138 ? -2.890 3.663 -8.794 1.00 95.00 138 LYS A O 1
ATOM 1143 N N . GLU A 1 139 ? -4.931 2.732 -8.806 1.00 95.56 139 GLU A N 1
ATOM 1144 C CA . GLU A 1 139 ? -5.039 2.439 -7.381 1.00 95.56 139 GLU A CA 1
ATOM 1145 C C . GLU A 1 139 ? -3.957 1.445 -6.948 1.00 95.56 139 GLU A C 1
ATOM 1147 O O . GLU A 1 139 ? -3.267 1.658 -5.953 1.00 95.56 139 GLU A O 1
ATOM 1152 N N . ALA A 1 140 ? -3.724 0.397 -7.745 1.00 96.31 140 ALA A N 1
ATOM 1153 C CA . ALA A 1 140 ? -2.643 -0.551 -7.492 1.00 96.31 140 ALA A CA 1
ATOM 1154 C C . ALA A 1 140 ? -1.253 0.121 -7.533 1.00 96.31 140 ALA A C 1
ATOM 1156 O O . ALA A 1 140 ? -0.409 -0.150 -6.679 1.00 96.31 140 ALA A O 1
ATOM 1157 N N . ALA A 1 141 ? -1.009 1.030 -8.482 1.00 96.06 141 ALA A N 1
ATOM 1158 C CA . ALA A 1 141 ? 0.246 1.778 -8.571 1.00 96.06 141 ALA A CA 1
ATOM 1159 C C . ALA A 1 141 ? 0.430 2.770 -7.406 1.00 96.06 141 ALA A C 1
ATOM 1161 O O . ALA A 1 141 ? 1.561 3.001 -6.968 1.00 96.06 141 ALA A O 1
ATOM 1162 N N . GLN A 1 142 ? -0.662 3.325 -6.870 1.00 94.81 142 GLN A N 1
ATOM 1163 C CA . GLN A 1 142 ? -0.630 4.140 -5.653 1.00 94.81 142 GLN A CA 1
ATOM 1164 C C . GLN A 1 142 ? -0.207 3.308 -4.436 1.00 94.81 142 GLN A C 1
ATOM 1166 O O . GLN A 1 142 ? 0.714 3.711 -3.732 1.00 94.81 142 GLN A O 1
ATOM 1171 N N . VAL A 1 143 ? -0.762 2.102 -4.261 1.00 95.88 143 VAL A N 1
ATOM 1172 C CA . VAL A 1 143 ? -0.312 1.163 -3.213 1.00 95.88 143 VAL A CA 1
ATOM 1173 C C . VAL A 1 143 ? 1.180 0.840 -3.365 1.00 95.88 143 VAL A C 1
ATOM 1175 O O . VAL A 1 143 ? 1.925 0.863 -2.391 1.00 95.88 143 VAL A O 1
ATOM 1178 N N . CYS A 1 144 ? 1.656 0.601 -4.589 1.00 96.50 144 CYS A N 1
ATOM 1179 C CA . CYS A 1 144 ? 3.081 0.348 -4.844 1.00 96.50 144 CYS A CA 1
ATOM 1180 C C . CYS A 1 144 ? 3.972 1.544 -4.498 1.00 96.50 144 CYS A C 1
ATOM 1182 O O . CYS A 1 144 ? 5.106 1.382 -4.053 1.00 96.50 144 CYS A O 1
ATOM 1184 N N . THR A 1 145 ? 3.464 2.751 -4.719 1.00 94.94 145 THR A N 1
ATOM 1185 C CA . THR A 1 145 ? 4.165 3.980 -4.358 1.00 94.94 145 THR A CA 1
ATOM 1186 C C . THR A 1 145 ? 4.272 4.115 -2.846 1.00 94.94 145 THR A C 1
ATOM 1188 O O . THR A 1 145 ? 5.343 4.443 -2.345 1.00 94.94 145 THR A O 1
ATOM 1191 N N . ASP A 1 146 ? 3.208 3.785 -2.115 1.00 93.06 146 ASP A N 1
ATOM 1192 C CA . ASP A 1 146 ? 3.224 3.767 -0.654 1.00 93.06 146 ASP A CA 1
ATOM 1193 C C . ASP A 1 146 ? 4.223 2.753 -0.098 1.00 93.06 146 ASP A C 1
ATOM 1195 O O . ASP A 1 146 ? 4.913 3.057 0.873 1.00 93.06 146 ASP A O 1
ATOM 1199 N N . LEU A 1 147 ? 4.316 1.576 -0.716 1.00 94.50 147 LEU A N 1
ATOM 1200 C CA . LEU A 1 147 ? 5.321 0.563 -0.394 1.00 94.50 147 LEU A CA 1
ATOM 1201 C C . LEU A 1 147 ? 6.744 1.080 -0.628 1.00 94.50 147 LEU A C 1
ATOM 1203 O O . LEU A 1 147 ? 7.589 0.975 0.253 1.00 94.50 147 LEU A O 1
ATOM 1207 N N . MET A 1 148 ? 6.998 1.713 -1.777 1.00 95.12 148 MET A N 1
ATOM 1208 C CA . MET A 1 148 ? 8.302 2.316 -2.077 1.00 95.12 148 MET A CA 1
ATOM 1209 C C . MET A 1 148 ? 8.677 3.426 -1.085 1.00 95.12 148 MET A C 1
ATOM 1211 O O . MET A 1 148 ? 9.833 3.504 -0.678 1.00 95.12 148 MET A O 1
ATOM 1215 N N . LEU A 1 149 ? 7.714 4.253 -0.663 1.00 92.75 149 LEU A N 1
ATOM 1216 C CA . LEU A 1 149 ? 7.936 5.300 0.343 1.00 92.75 149 LEU A CA 1
ATOM 1217 C C . LEU A 1 149 ? 8.193 4.745 1.754 1.00 92.75 149 LEU A C 1
ATOM 1219 O O . LEU A 1 149 ? 8.782 5.425 2.590 1.00 92.75 149 LEU A O 1
ATOM 1223 N N . GLN A 1 150 ? 7.731 3.526 2.030 1.00 91.38 150 GLN A N 1
ATOM 1224 C CA . GLN A 1 150 ? 7.989 2.802 3.278 1.00 91.38 150 GLN A CA 1
ATOM 1225 C C . GLN A 1 150 ? 9.262 1.948 3.217 1.00 91.38 150 GLN A C 1
ATOM 1227 O O . GLN A 1 150 ? 9.623 1.347 4.222 1.00 91.38 150 GLN A O 1
ATOM 1232 N N . ASP A 1 151 ? 9.926 1.897 2.059 1.00 91.62 151 ASP A N 1
ATOM 1233 C CA . ASP A 1 151 ? 10.994 0.939 1.759 1.00 91.62 151 ASP A CA 1
ATOM 1234 C C . ASP A 1 151 ? 10.566 -0.531 1.977 1.00 91.62 151 ASP A C 1
ATOM 1236 O O . ASP A 1 151 ? 11.368 -1.399 2.308 1.00 91.62 151 ASP A O 1
ATOM 1240 N N . GLU A 1 152 ? 9.277 -0.821 1.765 1.00 89.81 152 GLU A N 1
ATOM 1241 C CA . GLU A 1 152 ? 8.674 -2.143 1.945 1.00 89.81 152 GLU A CA 1
ATOM 1242 C C . GLU A 1 152 ? 8.497 -2.813 0.576 1.00 89.81 152 GLU A C 1
ATOM 1244 O O . GLU A 1 152 ? 7.487 -2.655 -0.109 1.00 89.81 152 GLU A O 1
ATOM 1249 N N . GLY A 1 153 ? 9.497 -3.563 0.119 1.00 82.06 153 GLY A N 1
ATOM 1250 C CA . GLY A 1 153 ? 9.414 -4.208 -1.193 1.00 82.06 153 GLY A CA 1
ATOM 1251 C C . GLY A 1 153 ? 10.459 -5.276 -1.441 1.00 82.06 153 GLY A C 1
ATOM 1252 O O . GLY A 1 153 ? 10.903 -5.421 -2.577 1.00 82.06 153 GLY A O 1
ATOM 1253 N N . ASP A 1 154 ? 10.937 -5.954 -0.402 1.00 85.31 154 ASP A N 1
ATOM 1254 C CA . ASP A 1 154 ? 11.984 -6.981 -0.519 1.00 85.31 154 ASP A CA 1
ATOM 1255 C C . ASP A 1 154 ? 11.459 -8.304 -1.089 1.00 85.31 154 ASP A C 1
ATOM 1257 O O . ASP A 1 154 ? 12.178 -9.050 -1.764 1.00 85.31 154 ASP A O 1
ATOM 1261 N N . ASP A 1 155 ? 10.175 -8.583 -0.876 1.00 91.12 155 ASP A N 1
ATOM 1262 C CA . ASP A 1 155 ? 9.549 -9.817 -1.321 1.00 91.12 155 ASP A CA 1
ATOM 1263 C C . ASP A 1 155 ? 9.404 -9.882 -2.855 1.00 91.12 155 ASP A C 1
ATOM 1265 O O . ASP A 1 155 ? 8.988 -8.931 -3.524 1.00 91.12 155 ASP A O 1
ATOM 1269 N N . GLN A 1 156 ? 9.759 -11.028 -3.443 1.00 91.75 156 GLN A N 1
ATOM 1270 C CA . GLN A 1 156 ? 9.733 -11.221 -4.896 1.00 91.75 156 GLN A CA 1
ATOM 1271 C C . GLN A 1 156 ? 8.309 -11.166 -5.468 1.00 91.75 156 GLN A C 1
ATOM 1273 O O . GLN A 1 156 ? 8.114 -10.646 -6.569 1.00 91.75 156 GLN A O 1
ATOM 1278 N N . LEU A 1 157 ? 7.315 -11.682 -4.740 1.00 93.06 157 LEU A N 1
ATOM 1279 C CA . LEU A 1 157 ? 5.923 -11.687 -5.179 1.00 93.06 157 LEU A CA 1
ATOM 1280 C C . LEU A 1 157 ? 5.346 -10.272 -5.143 1.00 93.06 157 LEU A C 1
ATOM 1282 O O . LEU A 1 157 ? 4.743 -9.845 -6.128 1.00 93.06 157 LEU A O 1
ATOM 1286 N N . THR A 1 158 ? 5.597 -9.522 -4.067 1.00 94.81 158 THR A N 1
ATOM 1287 C CA . THR A 1 158 ? 5.194 -8.110 -3.968 1.00 94.81 158 THR A CA 1
ATOM 1288 C C . THR A 1 158 ? 5.783 -7.284 -5.106 1.00 94.81 158 THR A C 1
ATOM 1290 O O . THR A 1 158 ? 5.060 -6.536 -5.765 1.00 94.81 158 THR A O 1
ATOM 1293 N N . ARG A 1 159 ? 7.070 -7.479 -5.423 1.00 94.81 159 ARG A N 1
ATOM 1294 C CA . ARG A 1 159 ? 7.716 -6.805 -6.559 1.00 94.81 159 ARG A CA 1
ATOM 1295 C C . ARG A 1 159 ? 7.110 -7.184 -7.901 1.00 94.81 159 ARG A C 1
ATOM 1297 O O . ARG A 1 159 ? 6.855 -6.298 -8.710 1.00 94.81 159 ARG A O 1
ATOM 1304 N N . ALA A 1 160 ? 6.839 -8.465 -8.140 1.00 94.12 160 ALA A N 1
ATOM 1305 C CA . ALA A 1 160 ? 6.233 -8.918 -9.389 1.00 94.12 160 ALA A CA 1
ATOM 1306 C C . ALA A 1 160 ? 4.821 -8.338 -9.589 1.00 94.12 160 ALA A C 1
ATOM 1308 O O . ALA A 1 160 ? 4.513 -7.819 -10.664 1.00 94.12 160 ALA A O 1
ATOM 1309 N N . LEU A 1 161 ? 3.981 -8.373 -8.548 1.00 95.69 161 LEU A N 1
ATOM 1310 C CA . LEU A 1 161 ? 2.646 -7.770 -8.576 1.00 95.69 161 LEU A CA 1
ATOM 1311 C C . LEU A 1 161 ? 2.722 -6.258 -8.785 1.00 95.69 161 LEU A C 1
ATOM 1313 O O . LEU A 1 161 ? 1.981 -5.715 -9.605 1.00 95.69 161 LEU A O 1
ATOM 1317 N N . GLY A 1 162 ? 3.632 -5.590 -8.076 1.00 96.06 162 GLY A N 1
ATOM 1318 C CA . GLY A 1 162 ? 3.770 -4.145 -8.149 1.00 96.06 162 GLY A CA 1
ATOM 1319 C C . GLY A 1 162 ? 4.321 -3.655 -9.486 1.00 96.06 162 GLY A C 1
ATOM 1320 O O . GLY A 1 162 ? 3.779 -2.715 -10.060 1.00 96.06 162 GLY A O 1
ATOM 1321 N N . LEU A 1 163 ? 5.319 -4.337 -10.057 1.00 95.75 163 LEU A N 1
ATOM 1322 C CA . LEU A 1 163 ? 5.812 -4.043 -11.406 1.00 95.75 163 LEU A CA 1
ATOM 1323 C C . LEU A 1 163 ? 4.711 -4.220 -12.452 1.00 95.75 163 LEU A C 1
ATOM 1325 O O . LEU A 1 163 ? 4.548 -3.358 -13.314 1.00 95.75 163 LEU A O 1
ATOM 1329 N N . ASN A 1 164 ? 3.915 -5.288 -12.343 1.00 95.25 164 ASN A N 1
ATOM 1330 C CA . ASN A 1 164 ? 2.767 -5.500 -13.218 1.00 95.25 164 ASN A CA 1
ATOM 1331 C C . ASN A 1 164 ? 1.724 -4.376 -13.068 1.00 95.25 164 ASN A C 1
ATOM 1333 O O . ASN A 1 164 ? 1.214 -3.873 -14.068 1.00 95.25 164 ASN A O 1
ATOM 1337 N N . ALA A 1 165 ? 1.426 -3.940 -11.842 1.00 96.75 165 ALA A N 1
ATOM 1338 C CA . ALA A 1 165 ? 0.516 -2.824 -11.587 1.00 96.75 165 ALA A CA 1
ATOM 1339 C C . ALA A 1 165 ? 1.025 -1.510 -12.196 1.00 96.75 165 ALA A C 1
ATOM 1341 O O . ALA A 1 165 ? 0.313 -0.876 -12.976 1.00 96.75 165 ALA A O 1
ATOM 1342 N N . CYS A 1 166 ? 2.266 -1.128 -11.887 1.00 97.12 166 CYS A N 1
ATOM 1343 C CA . CYS A 1 166 ? 2.869 0.113 -12.359 1.00 97.12 166 CYS A CA 1
ATOM 1344 C C . CYS A 1 166 ? 3.024 0.147 -13.883 1.00 97.12 166 CYS A C 1
ATOM 1346 O O . CYS A 1 166 ? 2.727 1.172 -14.493 1.00 97.12 166 CYS A O 1
ATOM 1348 N N . TYR A 1 167 ? 3.449 -0.958 -14.503 1.00 95.81 167 TYR A N 1
ATOM 1349 C CA . TYR A 1 167 ? 3.602 -1.029 -15.956 1.00 95.81 167 TYR A CA 1
ATOM 1350 C C . TYR A 1 167 ? 2.255 -0.933 -16.676 1.00 95.81 167 TYR A C 1
ATOM 1352 O O . TYR A 1 167 ? 2.115 -0.135 -17.599 1.00 95.81 167 TYR A O 1
ATOM 1360 N N . ASN A 1 168 ? 1.231 -1.667 -16.224 1.00 95.25 168 ASN A N 1
ATOM 1361 C CA . ASN A 1 168 ? -0.101 -1.541 -16.818 1.00 95.25 168 ASN A CA 1
ATOM 1362 C C . ASN A 1 168 ? -0.673 -0.136 -16.628 1.00 95.25 168 ASN A C 1
ATOM 1364 O O . ASN A 1 168 ? -1.258 0.398 -17.564 1.00 95.25 168 ASN A O 1
ATOM 1368 N N . TYR A 1 169 ? -0.470 0.486 -15.460 1.00 96.00 169 TYR A N 1
ATOM 1369 C CA . TYR A 1 169 ? -0.879 1.871 -15.248 1.00 96.00 169 TYR A CA 1
ATOM 1370 C C . TYR A 1 169 ? -0.173 2.818 -16.220 1.00 96.00 169 TYR A C 1
ATOM 1372 O O . TYR A 1 169 ? -0.842 3.619 -16.859 1.00 96.00 169 TYR A O 1
ATOM 1380 N N . TYR A 1 170 ? 1.143 2.681 -16.399 1.00 94.44 170 TYR A N 1
ATOM 1381 C CA . TYR A 1 170 ? 1.897 3.460 -17.381 1.00 94.44 170 TYR A CA 1
ATOM 1382 C C . TYR A 1 170 ? 1.326 3.332 -18.803 1.00 94.44 170 TYR A C 1
ATOM 1384 O O . TYR A 1 170 ? 1.193 4.343 -19.486 1.00 94.44 170 TYR A O 1
ATOM 1392 N N . LEU A 1 171 ? 0.944 2.123 -19.230 1.00 93.19 171 LEU A N 1
ATOM 1393 C CA . LEU A 1 171 ? 0.391 1.888 -20.569 1.00 93.19 171 LEU A CA 1
ATOM 1394 C C . LEU A 1 171 ? -0.982 2.534 -20.796 1.00 93.19 171 LEU A C 1
ATOM 1396 O O . LEU A 1 171 ? -1.294 2.898 -21.929 1.00 93.19 171 LEU A O 1
ATOM 1400 N N . ILE A 1 172 ? -1.817 2.628 -19.756 1.00 93.38 172 ILE A N 1
ATOM 1401 C CA . ILE A 1 172 ? -3.190 3.144 -19.883 1.00 93.38 172 ILE A CA 1
ATOM 1402 C C . ILE A 1 172 ? -3.346 4.606 -19.456 1.00 93.38 172 ILE A C 1
ATOM 1404 O O . ILE A 1 172 ? -4.367 5.214 -19.771 1.00 93.38 172 ILE A O 1
ATOM 1408 N N . ALA A 1 173 ? -2.388 5.150 -18.704 1.00 90.19 173 ALA A N 1
ATOM 1409 C CA . ALA A 1 173 ? -2.491 6.481 -18.124 1.00 90.19 173 ALA A CA 1
ATOM 1410 C C . ALA A 1 173 ? -2.456 7.561 -19.208 1.00 90.19 173 ALA A C 1
ATOM 1412 O O . ALA A 1 173 ? -1.580 7.572 -20.076 1.00 90.19 173 ALA A O 1
ATOM 1413 N N . ALA A 1 174 ? -3.379 8.515 -19.117 1.00 85.00 174 ALA A N 1
ATOM 1414 C CA . ALA A 1 174 ? -3.336 9.713 -19.942 1.00 85.00 174 ALA A CA 1
ATOM 1415 C C . ALA A 1 174 ? -2.363 10.741 -19.341 1.00 85.00 174 ALA A C 1
ATOM 1417 O O . ALA A 1 174 ? -2.063 10.717 -18.147 1.00 85.00 174 ALA A O 1
ATOM 1418 N N . ASP A 1 175 ? -1.918 11.721 -20.133 1.00 79.94 175 ASP A N 1
ATOM 1419 C CA . ASP A 1 175 ? -1.105 12.834 -19.612 1.00 79.94 175 ASP A CA 1
ATOM 1420 C C . ASP A 1 175 ? -1.804 13.586 -18.463 1.00 79.94 175 ASP A C 1
ATOM 1422 O O . ASP A 1 175 ? -1.147 14.122 -17.571 1.00 79.94 175 ASP A O 1
ATOM 1426 N N . GLU A 1 176 ? -3.139 13.588 -18.446 1.00 78.12 176 GLU A N 1
ATOM 1427 C CA . GLU A 1 176 ? -3.944 14.209 -17.392 1.00 78.12 176 GLU A CA 1
ATOM 1428 C C . GLU A 1 176 ? -3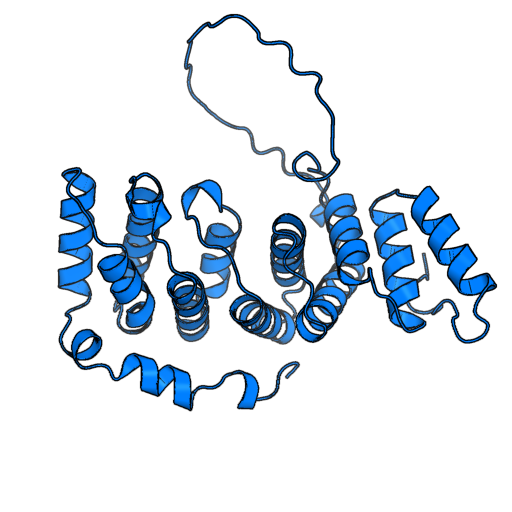.816 13.512 -16.037 1.00 78.12 176 GLU A C 1
ATOM 1430 O O . GLU A 1 176 ? -3.823 14.189 -15.011 1.00 78.12 176 GLU A O 1
ATOM 1435 N N . ASP A 1 177 ? -3.615 12.193 -16.016 1.00 78.88 177 ASP A N 1
ATOM 1436 C CA . ASP A 1 177 ? -3.436 11.434 -14.775 1.00 78.88 177 ASP A CA 1
ATOM 1437 C C . ASP A 1 177 ? -2.156 11.829 -14.025 1.00 78.88 177 ASP A C 1
ATOM 1439 O O . ASP A 1 177 ? -2.067 11.690 -12.800 1.00 78.88 177 ASP A O 1
ATOM 1443 N N . PHE A 1 178 ? -1.174 12.363 -14.755 1.00 82.12 178 PHE A N 1
ATOM 1444 C CA . PHE A 1 178 ? 0.095 12.833 -14.209 1.00 82.12 178 PHE A CA 1
ATOM 1445 C C . PHE A 1 178 ? 0.092 14.313 -13.831 1.00 82.12 178 PHE A C 1
ATOM 1447 O O . PHE A 1 178 ? 1.075 14.778 -13.254 1.00 82.12 178 PHE A O 1
ATOM 1454 N N . LYS A 1 179 ? -0.989 15.055 -14.108 1.00 75.12 179 LYS A N 1
ATOM 1455 C CA . LYS A 1 179 ? -1.106 16.437 -13.639 1.00 75.12 179 LYS A CA 1
ATOM 1456 C C . LYS A 1 179 ? -1.154 16.436 -12.111 1.00 75.12 179 LYS A C 1
ATOM 1458 O O . LYS A 1 179 ? -1.941 15.718 -11.476 1.00 75.12 179 LYS A O 1
ATOM 1463 N N . THR A 1 180 ? -0.279 17.230 -11.510 1.00 64.94 180 THR A N 1
ATOM 1464 C CA . THR A 1 180 ? -0.343 17.527 -10.085 1.00 64.94 180 THR A CA 1
ATOM 1465 C C . THR A 1 180 ? -1.598 18.362 -9.871 1.00 64.94 180 THR A C 1
ATOM 1467 O O . THR A 1 180 ? -1.732 19.443 -10.434 1.00 64.94 180 THR A O 1
ATOM 1470 N N . THR A 1 181 ? -2.558 17.827 -9.127 1.00 57.78 181 THR A N 1
ATOM 1471 C CA . THR A 1 181 ? -3.620 18.644 -8.550 1.00 57.78 181 THR A CA 1
ATOM 1472 C C . THR A 1 181 ? -2.949 19.437 -7.446 1.00 57.78 181 THR A C 1
ATOM 1474 O O . THR A 1 181 ? -2.536 18.842 -6.452 1.00 57.78 181 THR A O 1
ATOM 1477 N N . GLU A 1 182 ? -2.744 20.733 -7.662 1.00 47.56 182 GLU A N 1
ATOM 1478 C CA . GLU A 1 182 ? -2.421 21.650 -6.575 1.00 47.56 182 GLU A CA 1
ATOM 1479 C C . GLU A 1 182 ? -3.607 21.583 -5.611 1.00 47.56 182 GLU A C 1
ATOM 1481 O O . GLU A 1 182 ? -4.703 22.044 -5.921 1.00 47.56 182 GLU A O 1
ATOM 1486 N N . THR A 1 183 ? -3.444 20.877 -4.496 1.00 46.66 183 THR A N 1
ATOM 1487 C CA . THR A 1 183 ? -4.363 21.009 -3.371 1.00 46.66 183 THR A CA 1
ATOM 1488 C C . THR A 1 183 ? -4.132 22.404 -2.819 1.00 46.66 183 THR A C 1
ATOM 1490 O O . THR A 1 183 ? -3.086 22.667 -2.231 1.00 46.66 183 THR A O 1
ATOM 1493 N N . GLU A 1 184 ? -5.072 23.309 -3.079 1.00 38.78 184 GLU A N 1
ATOM 1494 C CA . GLU A 1 184 ? -5.177 24.565 -2.349 1.00 38.78 184 GLU A CA 1
ATOM 1495 C C . GLU A 1 184 ? -5.396 24.197 -0.876 1.00 38.78 184 GLU A C 1
ATOM 1497 O O . GLU A 1 184 ? -6.464 23.727 -0.484 1.00 38.78 184 GLU A O 1
ATOM 1502 N N . GLU A 1 185 ? -4.341 24.306 -0.072 1.00 43.19 185 GLU A N 1
ATOM 1503 C CA . GLU A 1 185 ? -4.451 24.269 1.381 1.00 43.19 185 GLU A CA 1
ATOM 1504 C C . GLU A 1 185 ? -5.166 25.560 1.809 1.00 43.19 185 GLU A C 1
ATOM 1506 O O . GLU A 1 185 ? -4.546 26.613 1.963 1.00 43.19 185 GLU A O 1
ATOM 1511 N N . GLU A 1 186 ? -6.493 25.509 1.944 1.00 45.25 186 GLU A N 1
ATOM 1512 C CA . GLU A 1 186 ? -7.239 26.523 2.691 1.00 45.25 186 GLU A CA 1
ATOM 1513 C C . GLU A 1 186 ? -7.001 26.296 4.190 1.00 45.25 186 GLU A C 1
ATOM 1515 O O . GLU A 1 186 ? -7.791 25.634 4.859 1.00 45.25 186 GLU A O 1
ATOM 1520 N N . ASP A 1 187 ? -5.911 26.848 4.722 1.00 49.94 187 ASP A N 1
ATOM 1521 C CA . ASP A 1 187 ? -5.737 27.005 6.166 1.00 49.94 187 ASP A CA 1
ATOM 1522 C C . ASP A 1 187 ? -5.918 28.482 6.553 1.00 49.94 187 ASP A C 1
ATOM 1524 O O . ASP A 1 187 ? -5.130 29.360 6.192 1.00 49.94 187 ASP A O 1
ATOM 1528 N N . GLU A 1 188 ? -6.996 28.742 7.302 1.00 56.03 188 GLU A N 1
ATOM 1529 C CA . GLU A 1 188 ? -7.303 30.009 7.969 1.00 56.03 188 GLU A CA 1
ATOM 1530 C C . GLU A 1 188 ? -6.148 30.485 8.880 1.00 56.03 188 GLU A C 1
ATOM 1532 O O . GLU A 1 188 ? -5.424 29.698 9.494 1.00 56.03 188 GLU A O 1
ATOM 1537 N N . ASP A 1 189 ? -6.005 31.810 8.997 1.00 52.62 189 ASP A N 1
ATOM 1538 C CA . ASP A 1 189 ? -4.872 32.528 9.595 1.00 52.62 189 ASP A CA 1
ATOM 1539 C C . ASP A 1 189 ? -4.399 32.016 10.977 1.00 52.62 189 ASP A C 1
ATOM 1541 O O . ASP A 1 189 ? -4.913 32.404 12.033 1.00 52.62 189 ASP A O 1
ATOM 1545 N N . ILE A 1 190 ? -3.291 31.263 11.008 1.00 58.59 190 ILE A N 1
ATOM 1546 C CA . ILE A 1 190 ? -2.491 31.054 12.227 1.00 58.59 190 ILE A CA 1
ATOM 1547 C C . ILE A 1 190 ? -1.235 31.929 12.171 1.00 58.59 190 ILE A C 1
ATOM 1549 O O . ILE A 1 190 ? -0.185 31.522 11.675 1.00 58.59 190 ILE A O 1
ATOM 1553 N N . VAL A 1 191 ? -1.281 33.118 12.782 1.00 61.94 191 VAL A N 1
ATOM 1554 C CA . VAL A 1 191 ? -0.062 33.916 12.996 1.00 61.94 191 VAL A CA 1
ATOM 1555 C C . VAL A 1 191 ? 0.635 33.471 14.282 1.00 61.94 191 VAL A C 1
ATOM 1557 O O . VAL A 1 191 ? 0.318 33.920 15.386 1.00 61.94 191 VAL A O 1
ATOM 1560 N N . LYS A 1 192 ? 1.647 32.609 14.141 1.00 63.00 192 LYS A N 1
ATOM 1561 C CA . LYS A 1 192 ? 2.679 32.386 15.166 1.00 63.00 192 LYS A CA 1
ATOM 1562 C C . LYS A 1 192 ? 4.065 32.588 14.563 1.00 63.00 192 LYS A C 1
ATOM 1564 O O . LYS A 1 192 ? 4.466 31.878 13.651 1.00 63.00 192 LYS A O 1
ATOM 1569 N N . VAL A 1 193 ? 4.818 33.537 15.120 1.00 70.38 193 VAL A N 1
ATOM 1570 C CA . VAL A 1 193 ? 6.182 33.863 14.685 1.00 70.38 193 VAL A CA 1
ATOM 1571 C C . VAL A 1 193 ? 7.198 33.165 15.587 1.00 70.38 193 VAL A C 1
ATOM 1573 O O . VAL A 1 193 ? 7.231 33.407 16.796 1.00 70.38 193 VAL A O 1
ATOM 1576 N N . LYS A 1 194 ? 8.083 32.348 15.002 1.00 59.91 194 LYS A N 1
ATOM 1577 C CA . LYS A 1 194 ? 9.357 31.984 15.636 1.00 59.91 194 LYS A CA 1
ATOM 1578 C C . LYS A 1 194 ? 10.502 31.893 14.623 1.00 59.91 194 LYS A C 1
ATOM 1580 O O . LYS A 1 194 ? 10.333 31.453 13.491 1.00 59.91 194 LYS A O 1
ATOM 1585 N N . VAL A 1 195 ? 11.660 32.363 15.082 1.00 60.59 195 VAL A N 1
ATOM 1586 C CA . VAL A 1 195 ? 12.887 32.647 14.323 1.00 60.59 195 VAL A CA 1
ATOM 1587 C C . VAL A 1 195 ? 13.545 31.379 13.763 1.00 60.59 195 VAL A C 1
ATOM 1589 O O . VAL A 1 195 ? 13.461 30.305 14.355 1.00 60.59 195 VAL A O 1
ATOM 1592 N N . HIS A 1 196 ? 14.207 31.537 12.615 1.00 58.84 196 HIS A N 1
ATOM 1593 C CA . HIS A 1 196 ? 14.668 30.470 11.732 1.00 58.84 196 HIS A CA 1
ATOM 1594 C C . HIS A 1 196 ? 15.869 29.669 12.247 1.00 58.84 196 HIS A C 1
ATOM 1596 O O . HIS A 1 196 ? 16.955 30.205 12.462 1.00 58.84 196 HIS A O 1
ATOM 1602 N N . PHE A 1 197 ? 15.701 28.348 12.298 1.00 57.91 197 PHE A N 1
ATOM 1603 C CA . PHE A 1 197 ? 16.801 27.419 12.067 1.00 57.91 197 PHE A CA 1
ATOM 1604 C C . PHE A 1 197 ? 16.881 27.187 10.551 1.00 57.91 197 PHE A C 1
ATOM 1606 O O . PHE A 1 197 ? 15.987 26.561 9.982 1.00 57.91 197 PHE A O 1
ATOM 1613 N N . VAL A 1 198 ? 17.907 27.730 9.887 1.00 63.44 198 VAL A N 1
ATOM 1614 C CA . VAL A 1 198 ? 18.138 27.499 8.452 1.00 63.44 198 VAL A CA 1
ATOM 1615 C C . VAL A 1 198 ? 18.623 26.061 8.290 1.00 63.44 198 VAL A C 1
ATOM 1617 O O . VAL A 1 198 ? 19.809 25.771 8.434 1.00 63.44 198 VAL A O 1
ATOM 1620 N N . ARG A 1 199 ? 17.694 25.132 8.048 1.00 59.66 199 ARG A N 1
ATOM 1621 C CA . ARG A 1 199 ? 18.056 23.801 7.557 1.00 59.66 199 ARG A CA 1
ATOM 1622 C C . ARG A 1 199 ? 18.531 23.980 6.123 1.00 59.66 199 ARG A C 1
ATOM 1624 O O . ARG A 1 199 ? 17.823 24.591 5.327 1.00 59.66 199 ARG A O 1
ATOM 1631 N N . ASN A 1 200 ? 19.701 23.445 5.787 1.00 61.69 200 ASN A N 1
ATOM 1632 C CA . ASN A 1 200 ? 20.004 23.202 4.383 1.00 61.69 200 ASN A CA 1
ATOM 1633 C C . ASN A 1 200 ? 18.906 22.274 3.862 1.00 61.69 200 ASN A C 1
ATOM 1635 O O . ASN A 1 200 ? 18.764 21.154 4.354 1.00 61.69 200 ASN A O 1
ATOM 1639 N N . TYR A 1 201 ? 18.090 22.777 2.942 1.00 67.94 201 TYR A N 1
ATOM 1640 C CA . TYR A 1 201 ? 17.095 21.971 2.258 1.00 67.94 201 TYR A CA 1
ATOM 1641 C C . TYR A 1 201 ? 17.846 21.026 1.323 1.00 67.94 201 TYR A C 1
ATOM 1643 O O . TYR A 1 201 ? 18.286 21.416 0.241 1.00 67.94 201 TYR A O 1
ATOM 1651 N N . THR A 1 202 ? 18.075 19.805 1.791 1.00 69.25 202 THR A N 1
ATOM 1652 C CA . THR A 1 202 ? 18.587 18.729 0.953 1.00 69.25 202 THR A CA 1
ATOM 1653 C C . THR A 1 202 ? 17.375 18.006 0.398 1.00 69.25 202 THR A C 1
ATOM 1655 O O . THR A 1 202 ? 16.748 17.246 1.124 1.00 69.25 202 THR A O 1
ATOM 1658 N N . ASN A 1 203 ? 17.050 18.269 -0.868 1.00 76.56 203 ASN A N 1
ATOM 1659 C CA . ASN A 1 203 ? 16.050 17.486 -1.584 1.00 76.56 203 ASN A CA 1
ATOM 1660 C C . ASN A 1 203 ? 16.594 16.066 -1.778 1.00 76.56 203 ASN A C 1
ATOM 1662 O O . ASN A 1 203 ? 17.586 15.882 -2.491 1.00 76.56 203 ASN A O 1
ATOM 1666 N N . ASP A 1 204 ? 15.980 15.088 -1.120 1.00 79.38 204 ASP A N 1
ATOM 1667 C CA . ASP A 1 204 ? 16.398 13.684 -1.173 1.00 79.38 204 ASP A CA 1
ATOM 1668 C C . ASP A 1 204 ? 15.701 12.879 -2.286 1.00 79.38 204 ASP A C 1
ATOM 1670 O O . ASP A 1 204 ? 15.966 11.686 -2.458 1.00 79.38 204 ASP A O 1
ATOM 1674 N N . ASP A 1 205 ? 14.825 13.525 -3.065 1.00 81.56 205 ASP A N 1
ATOM 1675 C CA . ASP A 1 205 ? 13.935 12.910 -4.052 1.00 81.56 205 ASP A CA 1
ATOM 1676 C C . ASP A 1 205 ? 13.117 11.725 -3.483 1.00 81.56 205 ASP A C 1
ATOM 1678 O O . ASP A 1 205 ? 12.706 10.820 -4.231 1.00 81.56 205 ASP A O 1
ATOM 1682 N N . HIS A 1 206 ? 12.900 11.684 -2.162 1.00 83.81 206 HIS A N 1
ATOM 1683 C CA . HIS A 1 206 ? 12.118 10.663 -1.480 1.00 83.81 206 HIS A CA 1
ATOM 1684 C C . HIS A 1 206 ? 10.753 11.143 -1.040 1.00 83.81 206 HIS A C 1
ATOM 1686 O O . HIS A 1 206 ? 9.769 10.721 -1.648 1.00 83.81 206 HIS A O 1
ATOM 1692 N N . PHE A 1 207 ? 10.692 12.038 -0.064 1.00 82.69 207 PHE A N 1
ATOM 1693 C CA . PHE A 1 207 ? 9.419 12.606 0.383 1.00 82.69 207 PHE A CA 1
ATOM 1694 C C . PHE A 1 207 ? 9.079 13.918 -0.334 1.00 82.69 207 PHE A C 1
ATOM 1696 O O . PHE A 1 207 ? 7.910 14.272 -0.442 1.00 82.69 207 PHE A O 1
ATOM 1703 N N . ASP A 1 208 ? 10.080 14.583 -0.919 1.00 83.06 208 ASP A N 1
ATOM 1704 C CA . ASP A 1 208 ? 9.918 15.857 -1.633 1.00 83.06 208 ASP A CA 1
ATOM 1705 C C . ASP A 1 208 ? 9.402 15.693 -3.081 1.00 83.06 208 ASP A C 1
ATOM 1707 O O . ASP A 1 208 ? 9.141 16.671 -3.789 1.00 83.06 208 ASP A O 1
ATOM 1711 N N . LEU A 1 209 ? 9.279 14.453 -3.570 1.00 85.94 209 LEU A N 1
ATOM 1712 C CA . LEU A 1 209 ? 8.917 14.165 -4.956 1.00 85.94 209 LEU A CA 1
ATOM 1713 C C . LEU A 1 209 ? 7.394 14.184 -5.165 1.00 85.94 209 LEU A C 1
ATOM 1715 O O . LEU A 1 209 ? 6.716 13.182 -4.959 1.00 85.94 209 LEU A O 1
ATOM 1719 N N . THR A 1 210 ? 6.868 15.305 -5.659 1.00 84.44 210 THR A N 1
ATOM 1720 C CA . THR A 1 210 ? 5.422 15.500 -5.898 1.00 84.44 210 THR A CA 1
ATOM 1721 C C . THR A 1 210 ? 4.955 15.151 -7.316 1.00 84.44 210 THR A C 1
ATOM 1723 O O . THR A 1 210 ? 3.771 14.909 -7.550 1.00 84.44 210 THR A O 1
ATOM 1726 N N . ASP A 1 211 ? 5.872 15.105 -8.287 1.00 89.81 211 ASP A N 1
ATOM 1727 C CA . ASP A 1 211 ? 5.571 14.760 -9.681 1.00 89.81 211 ASP A CA 1
ATOM 1728 C C . ASP A 1 211 ? 5.157 13.283 -9.783 1.00 89.81 211 ASP A C 1
ATOM 1730 O O . ASP A 1 211 ? 5.984 12.377 -9.643 1.00 89.81 211 ASP A O 1
ATOM 1734 N N . LYS A 1 212 ? 3.871 13.043 -10.070 1.00 91.62 212 LYS A N 1
ATOM 1735 C CA . LYS A 1 212 ? 3.270 11.702 -10.145 1.00 91.62 212 LYS A CA 1
ATOM 1736 C C . LYS A 1 212 ? 3.964 10.788 -11.158 1.00 91.62 212 LYS A C 1
ATOM 1738 O O . LYS A 1 212 ? 4.049 9.582 -10.932 1.00 91.62 212 LYS A O 1
ATOM 1743 N N . ARG A 1 213 ? 4.470 11.332 -12.274 1.00 93.12 213 ARG A N 1
ATOM 1744 C CA . ARG A 1 213 ? 5.158 10.544 -13.310 1.00 93.12 213 ARG A CA 1
ATOM 1745 C C . ARG A 1 213 ? 6.534 10.112 -12.828 1.00 93.12 213 ARG A C 1
ATOM 1747 O O . ARG A 1 213 ? 6.898 8.948 -12.982 1.00 93.12 213 ARG A O 1
ATOM 1754 N N . LYS A 1 214 ? 7.284 11.028 -12.212 1.00 93.81 214 LYS A N 1
ATOM 1755 C CA . LYS A 1 214 ? 8.573 10.689 -11.598 1.00 93.81 214 LYS A CA 1
ATOM 1756 C C . LYS A 1 214 ? 8.400 9.712 -10.444 1.00 93.81 214 LYS A C 1
ATOM 1758 O O . LYS A 1 214 ? 9.226 8.819 -10.301 1.00 93.81 214 LYS A O 1
ATOM 1763 N N . LEU A 1 215 ? 7.337 9.867 -9.658 1.00 94.75 215 LEU A N 1
ATOM 1764 C CA . LEU A 1 215 ? 7.018 8.993 -8.539 1.00 94.75 215 LEU A CA 1
ATOM 1765 C C . LEU A 1 215 ? 6.717 7.571 -9.023 1.00 94.75 215 LEU A C 1
ATOM 1767 O O . LEU A 1 215 ? 7.349 6.633 -8.551 1.00 94.75 215 LEU A O 1
ATOM 1771 N N . LEU A 1 216 ? 5.875 7.420 -10.052 1.00 96.06 216 LEU A N 1
ATOM 1772 C CA . LEU A 1 216 ? 5.650 6.135 -10.720 1.00 96.06 216 LEU A CA 1
ATOM 1773 C C . LEU A 1 216 ? 6.961 5.526 -11.239 1.00 96.06 216 LEU A C 1
ATOM 1775 O O . LEU A 1 216 ? 7.236 4.353 -10.997 1.00 96.06 216 LEU A O 1
ATOM 1779 N N . GLY A 1 217 ? 7.793 6.327 -11.912 1.00 96.00 217 GLY A N 1
ATOM 1780 C CA . GLY A 1 217 ? 9.095 5.885 -12.411 1.00 96.00 217 GLY A CA 1
ATOM 1781 C C . GLY A 1 217 ? 10.030 5.404 -11.303 1.00 96.00 217 GLY A C 1
ATOM 1782 O O . GLY A 1 217 ? 10.651 4.347 -11.416 1.00 96.00 217 GLY A O 1
ATOM 1783 N N . LYS A 1 218 ? 10.089 6.150 -10.197 1.00 96.25 218 LYS A N 1
ATOM 1784 C CA . LYS A 1 218 ? 10.867 5.791 -9.014 1.00 96.25 218 LYS A CA 1
ATOM 1785 C C . LYS A 1 218 ? 10.360 4.491 -8.397 1.00 96.25 218 LYS A C 1
ATOM 1787 O O . LYS A 1 218 ? 11.175 3.629 -8.084 1.00 96.25 218 LYS A O 1
ATOM 1792 N N . THR A 1 219 ? 9.044 4.331 -8.273 1.00 96.94 219 THR A N 1
ATOM 1793 C CA . THR A 1 219 ? 8.406 3.100 -7.794 1.00 96.94 219 THR A CA 1
ATOM 1794 C C . THR A 1 219 ? 8.779 1.909 -8.672 1.00 96.94 219 THR A C 1
ATOM 1796 O O . THR A 1 219 ? 9.214 0.884 -8.154 1.00 96.94 219 THR A O 1
ATOM 1799 N N . MET A 1 220 ? 8.711 2.045 -10.000 1.00 96.50 220 MET A N 1
ATOM 1800 C CA . MET A 1 220 ? 9.134 0.984 -10.921 1.00 96.50 220 MET A CA 1
ATOM 1801 C C . MET A 1 220 ? 10.611 0.630 -10.736 1.00 96.50 220 MET A C 1
ATOM 1803 O O . MET A 1 220 ? 10.927 -0.538 -10.534 1.00 96.50 220 MET A O 1
ATOM 1807 N N . ALA A 1 221 ? 11.498 1.631 -10.727 1.00 95.81 221 ALA A N 1
ATOM 1808 C CA . ALA A 1 221 ? 12.935 1.424 -10.547 1.00 95.81 221 ALA A CA 1
ATOM 1809 C C . ALA A 1 221 ? 13.274 0.777 -9.190 1.00 95.81 221 ALA A C 1
ATOM 1811 O O . ALA A 1 221 ? 14.193 -0.038 -9.104 1.00 95.81 221 ALA A O 1
ATOM 1812 N N . TYR A 1 222 ? 12.528 1.129 -8.140 1.00 96.06 222 TYR A N 1
ATOM 1813 C CA . TYR A 1 222 ? 12.648 0.547 -6.807 1.00 96.06 222 TYR A CA 1
ATOM 1814 C C . TYR A 1 222 ? 12.250 -0.933 -6.792 1.00 96.06 222 TYR A C 1
ATOM 1816 O O . TYR A 1 222 ? 12.999 -1.772 -6.287 1.00 96.06 222 TYR A O 1
ATOM 1824 N N . LEU A 1 223 ? 11.097 -1.275 -7.370 1.00 96.00 223 LEU A N 1
ATOM 1825 C CA . LEU A 1 223 ? 10.595 -2.650 -7.402 1.00 96.00 223 LEU A CA 1
ATOM 1826 C C . LEU A 1 223 ? 11.411 -3.557 -8.334 1.00 96.00 223 LEU A C 1
ATOM 1828 O O . LEU A 1 223 ? 11.424 -4.767 -8.146 1.00 96.00 223 LEU A O 1
ATOM 1832 N N . SER A 1 224 ? 12.125 -3.002 -9.311 1.00 95.00 224 SER A N 1
ATOM 1833 C CA . SER A 1 224 ? 12.996 -3.754 -10.221 1.00 95.00 224 SER A CA 1
ATOM 1834 C C . SER A 1 224 ? 14.469 -3.790 -9.792 1.00 95.00 224 SER A C 1
ATOM 1836 O O . SER A 1 224 ? 15.310 -4.168 -10.600 1.00 95.00 224 SER A O 1
ATOM 1838 N N . ARG A 1 225 ? 14.819 -3.352 -8.572 1.00 90.81 225 ARG A N 1
ATOM 1839 C CA . ARG A 1 225 ? 16.225 -3.143 -8.158 1.00 90.81 225 ARG A CA 1
ATOM 1840 C C . ARG A 1 225 ? 17.124 -4.384 -8.239 1.00 90.81 225 ARG A C 1
ATOM 1842 O O . ARG A 1 225 ? 18.303 -4.232 -8.532 1.00 90.81 225 ARG A O 1
ATOM 1849 N N . ASP A 1 226 ? 16.557 -5.579 -8.078 1.00 85.62 226 ASP A N 1
ATOM 1850 C CA . ASP A 1 226 ? 17.277 -6.858 -8.190 1.00 85.62 226 ASP A CA 1
ATOM 1851 C C . ASP A 1 226 ? 16.949 -7.563 -9.515 1.00 85.62 226 ASP A C 1
ATOM 1853 O O . ASP A 1 226 ? 16.596 -8.746 -9.548 1.00 85.62 226 ASP A O 1
ATOM 1857 N N . ALA A 1 227 ? 16.984 -6.811 -10.617 1.00 79.75 227 ALA A N 1
ATOM 1858 C CA . ALA A 1 227 ? 16.681 -7.332 -11.940 1.00 79.75 227 ALA A CA 1
ATOM 1859 C C . ALA A 1 227 ? 17.575 -8.535 -12.277 1.00 79.75 227 ALA A C 1
ATOM 1861 O O . ALA A 1 227 ? 18.790 -8.420 -12.403 1.00 79.75 227 ALA A O 1
ATOM 1862 N N . ASN A 1 228 ? 16.949 -9.698 -12.450 1.00 82.19 228 ASN A N 1
ATOM 1863 C CA . ASN A 1 228 ? 17.630 -10.954 -12.767 1.00 82.19 228 ASN A CA 1
ATOM 1864 C C . ASN A 1 228 ? 17.268 -11.501 -14.156 1.00 82.19 228 ASN A C 1
ATOM 1866 O O . ASN A 1 228 ? 17.699 -12.591 -14.521 1.00 82.19 228 ASN A O 1
ATOM 1870 N N . ASN A 1 229 ? 16.446 -10.773 -14.916 1.00 88.12 229 ASN A N 1
ATOM 1871 C CA . ASN A 1 229 ? 16.020 -11.151 -16.257 1.00 88.12 229 ASN A CA 1
ATOM 1872 C C . ASN A 1 229 ? 15.780 -9.920 -17.144 1.00 88.12 229 ASN A C 1
ATOM 1874 O O . ASN A 1 229 ? 15.590 -8.804 -16.652 1.00 88.12 229 ASN A O 1
ATOM 1878 N N . SER A 1 230 ? 15.750 -10.162 -18.455 1.00 89.38 230 SER A N 1
ATOM 1879 C CA . SER A 1 230 ? 15.609 -9.154 -19.513 1.00 89.38 230 SER A CA 1
ATOM 1880 C C . SER A 1 230 ? 14.356 -8.277 -19.387 1.00 89.38 230 SER A C 1
ATOM 1882 O O . SER A 1 230 ? 14.409 -7.069 -19.626 1.00 89.38 230 SER A O 1
ATOM 1884 N N . SER A 1 231 ? 13.222 -8.834 -18.958 1.00 89.75 231 SER A N 1
ATOM 1885 C CA . SER A 1 231 ? 11.990 -8.050 -18.815 1.00 89.75 231 SER A CA 1
ATOM 1886 C C . SER A 1 231 ? 12.051 -7.118 -17.598 1.00 89.75 231 SER A C 1
ATOM 1888 O O . SER A 1 231 ? 11.711 -5.942 -17.709 1.00 89.75 231 SER A O 1
ATOM 1890 N N . ILE A 1 232 ? 12.552 -7.592 -16.449 1.00 91.94 232 ILE A N 1
ATOM 1891 C CA . ILE A 1 232 ? 12.687 -6.763 -15.239 1.00 91.94 232 ILE A CA 1
ATOM 1892 C C . ILE A 1 232 ? 13.739 -5.667 -15.438 1.00 91.94 232 ILE A C 1
ATOM 1894 O O . ILE A 1 232 ? 13.496 -4.530 -15.038 1.00 91.94 232 ILE A O 1
ATOM 1898 N N . ILE A 1 233 ? 14.867 -5.956 -16.096 1.00 92.75 233 ILE A N 1
ATOM 1899 C CA . ILE A 1 233 ? 15.888 -4.926 -16.350 1.00 92.75 233 ILE A CA 1
ATOM 1900 C C . ILE A 1 233 ? 15.382 -3.857 -17.331 1.00 92.75 233 ILE A C 1
ATOM 1902 O O . ILE A 1 233 ? 15.665 -2.671 -17.171 1.00 92.75 233 ILE A O 1
ATOM 1906 N N . SER A 1 234 ? 14.537 -4.243 -18.291 1.00 93.31 234 SER A N 1
ATOM 1907 C CA . SER A 1 234 ? 13.866 -3.295 -19.189 1.00 93.31 234 SER A CA 1
ATOM 1908 C C . SER A 1 234 ? 12.879 -2.397 -18.436 1.00 93.31 234 SER A C 1
ATOM 1910 O O . SER A 1 234 ? 12.853 -1.185 -18.658 1.00 93.31 234 SER A O 1
ATOM 1912 N N . LEU A 1 235 ? 12.122 -2.955 -17.483 1.00 94.75 235 LEU A N 1
ATOM 1913 C CA . LEU A 1 235 ? 11.260 -2.179 -16.582 1.00 94.75 235 LEU A CA 1
ATOM 1914 C C . LEU A 1 235 ? 12.066 -1.253 -15.662 1.00 94.75 235 LEU A C 1
ATOM 1916 O O . LEU A 1 235 ? 11.624 -0.136 -15.396 1.00 94.75 235 LEU A O 1
ATOM 1920 N N . GLN A 1 236 ? 13.253 -1.675 -15.220 1.00 95.12 236 GLN A N 1
ATOM 1921 C CA . GLN A 1 236 ? 14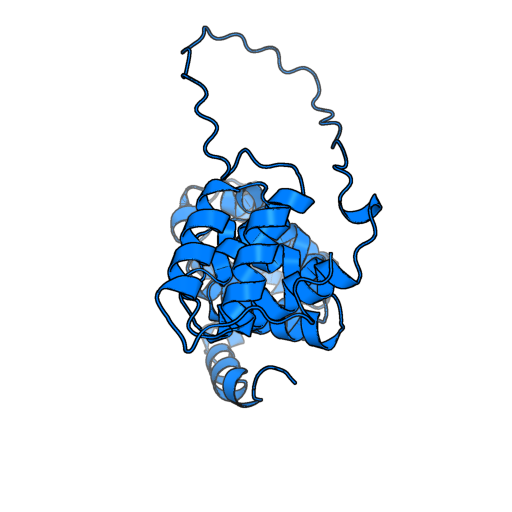.166 -0.841 -14.436 1.00 95.12 236 GLN A CA 1
ATOM 1922 C C . GLN A 1 236 ? 14.638 0.373 -15.231 1.00 95.12 236 GLN A C 1
ATOM 1924 O O . GLN A 1 236 ? 14.638 1.495 -14.717 1.00 95.12 236 GLN A O 1
ATOM 1929 N N . ILE A 1 237 ? 15.007 0.172 -16.497 1.00 94.25 237 ILE A N 1
ATOM 1930 C CA . ILE A 1 237 ? 15.391 1.258 -17.400 1.00 94.25 237 ILE A CA 1
ATOM 1931 C C . ILE A 1 237 ? 14.208 2.197 -17.632 1.00 94.25 237 ILE A C 1
ATOM 1933 O O . ILE A 1 237 ? 14.357 3.400 -17.427 1.00 94.25 237 ILE A O 1
ATOM 1937 N N . LEU A 1 238 ? 13.026 1.670 -17.967 1.00 94.44 238 LEU A N 1
ATOM 1938 C CA . LEU A 1 238 ? 11.810 2.470 -18.138 1.00 94.44 238 LEU A CA 1
ATOM 1939 C C . LEU A 1 238 ? 11.486 3.293 -16.879 1.00 94.44 238 LEU A C 1
ATOM 1941 O O . LEU A 1 238 ? 11.246 4.498 -16.969 1.00 94.44 238 LEU A O 1
ATOM 1945 N N . GLY A 1 239 ? 11.559 2.680 -15.695 1.00 95.31 239 GLY A N 1
ATOM 1946 C CA . GLY A 1 239 ? 11.378 3.366 -14.417 1.00 95.31 239 GLY A CA 1
ATOM 1947 C C . GLY A 1 239 ? 12.378 4.507 -14.222 1.00 95.31 239 GLY A C 1
ATOM 1948 O O . GLY A 1 239 ? 11.990 5.634 -13.910 1.00 95.31 239 GLY A O 1
ATOM 1949 N N . ASN A 1 240 ? 13.663 4.264 -14.497 1.00 95.56 240 ASN A N 1
ATOM 1950 C CA . ASN A 1 240 ? 14.703 5.291 -14.419 1.00 95.56 240 ASN A CA 1
ATOM 1951 C C . ASN A 1 240 ? 14.537 6.409 -15.469 1.00 95.56 240 ASN A C 1
ATOM 1953 O O . ASN A 1 240 ? 14.897 7.554 -15.179 1.00 95.56 240 ASN A O 1
ATOM 1957 N N . ILE A 1 241 ? 13.969 6.123 -16.650 1.00 94.75 241 ILE A N 1
ATOM 1958 C CA . ILE A 1 241 ? 13.614 7.129 -17.670 1.00 94.75 241 ILE A CA 1
ATOM 1959 C C . ILE A 1 241 ? 12.506 8.040 -17.142 1.00 94.75 241 ILE A C 1
ATOM 1961 O O . ILE A 1 241 ? 12.667 9.262 -17.132 1.00 94.75 241 ILE A O 1
ATOM 1965 N N . LEU A 1 242 ? 11.413 7.458 -16.642 1.00 93.62 242 LEU A N 1
ATOM 1966 C CA . LEU A 1 242 ? 10.295 8.205 -16.057 1.00 93.62 242 LEU A CA 1
ATOM 1967 C C . LEU A 1 242 ? 10.741 9.029 -14.840 1.00 93.62 242 LEU A C 1
ATOM 1969 O O . LEU A 1 242 ? 10.336 10.181 -14.678 1.00 93.62 242 LEU A O 1
ATOM 1973 N N . TYR A 1 243 ? 11.645 8.473 -14.032 1.00 94.75 243 TYR A N 1
ATOM 1974 C CA . TYR A 1 243 ? 12.249 9.138 -12.879 1.00 94.75 243 TYR A CA 1
ATOM 1975 C C . TYR A 1 243 ? 13.348 10.156 -13.252 1.00 94.75 243 TYR A C 1
ATOM 1977 O O . TYR A 1 243 ? 13.811 10.918 -12.403 1.00 94.75 243 TYR A O 1
ATOM 1985 N N . LYS A 1 244 ? 13.761 10.219 -14.526 1.00 94.19 244 LYS A N 1
ATOM 1986 C CA . LYS A 1 244 ? 14.824 11.101 -15.045 1.00 94.19 244 LYS A CA 1
ATOM 1987 C C . LYS A 1 244 ? 16.190 10.896 -14.371 1.00 94.19 244 LYS A C 1
ATOM 1989 O O . LYS A 1 244 ? 16.964 11.842 -14.214 1.00 94.19 244 LYS A O 1
ATOM 1994 N N . LYS A 1 245 ? 16.520 9.658 -13.986 1.00 94.00 245 LYS A N 1
ATOM 1995 C CA . LYS A 1 245 ? 17.821 9.284 -13.400 1.00 94.00 245 LYS A CA 1
ATOM 1996 C C . LYS A 1 245 ? 18.736 8.643 -14.441 1.00 94.00 245 LYS A C 1
ATOM 1998 O O . LYS A 1 245 ? 19.069 7.467 -14.356 1.00 94.00 245 LYS A O 1
ATOM 2003 N N . PHE A 1 246 ? 19.188 9.451 -15.400 1.00 92.50 246 PHE A N 1
ATOM 2004 C CA . PHE A 1 246 ? 19.999 8.988 -16.535 1.00 92.50 246 PHE A CA 1
ATOM 2005 C C . PHE A 1 246 ? 21.324 8.322 -16.141 1.00 92.50 246 PHE A C 1
ATOM 2007 O O . PHE A 1 246 ? 21.724 7.371 -16.798 1.00 92.50 246 PHE A O 1
ATOM 2014 N N . GLY A 1 247 ? 21.961 8.741 -15.040 1.00 93.81 247 GLY A N 1
ATOM 2015 C CA . GLY A 1 247 ? 23.160 8.060 -14.529 1.00 93.81 247 GLY A CA 1
ATOM 2016 C C . GLY A 1 247 ? 22.902 6.582 -14.213 1.00 93.81 247 GLY A C 1
ATOM 2017 O O . GLY A 1 247 ? 23.626 5.719 -14.690 1.00 93.81 247 GLY A O 1
ATOM 2018 N N . ARG A 1 248 ? 21.781 6.283 -13.538 1.00 92.88 248 ARG A N 1
ATOM 2019 C CA . ARG A 1 248 ? 21.376 4.902 -13.223 1.00 92.88 248 ARG A CA 1
ATOM 2020 C C . ARG A 1 248 ? 21.048 4.090 -14.474 1.00 92.88 248 ARG A C 1
ATOM 2022 O O . ARG A 1 248 ? 21.223 2.876 -14.478 1.00 92.88 248 ARG A O 1
ATOM 2029 N N . ILE A 1 249 ? 20.570 4.746 -15.534 1.00 93.25 249 ILE A N 1
ATOM 2030 C CA . ILE A 1 249 ? 20.340 4.090 -16.828 1.00 93.25 249 ILE A CA 1
ATOM 2031 C C . ILE A 1 249 ? 21.675 3.641 -17.417 1.00 93.25 249 ILE A C 1
ATOM 2033 O O . ILE A 1 249 ? 21.777 2.491 -17.827 1.00 93.25 249 ILE A O 1
ATOM 2037 N N . CYS A 1 250 ? 22.695 4.505 -17.416 1.00 92.19 250 CYS A N 1
ATOM 2038 C CA . CYS A 1 250 ? 24.032 4.140 -17.884 1.00 92.19 250 CYS A CA 1
ATOM 2039 C C . CYS 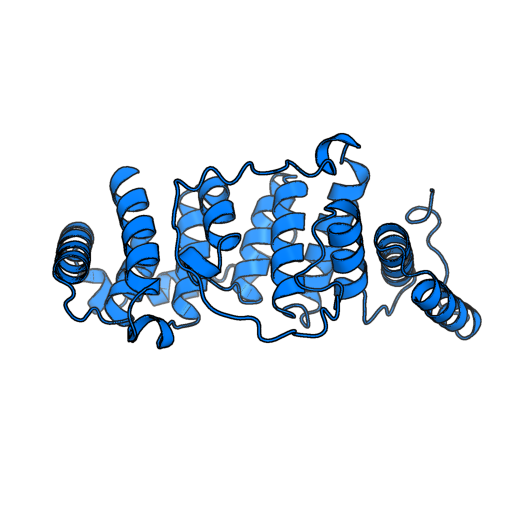A 1 250 ? 24.594 2.942 -17.106 1.00 92.19 250 CYS A C 1
ATOM 2041 O O . CYS A 1 250 ? 25.069 1.998 -17.729 1.00 92.19 250 CYS A O 1
ATOM 2043 N N . ASP A 1 251 ? 24.462 2.933 -15.776 1.00 92.25 251 ASP A N 1
ATOM 2044 C CA . ASP A 1 251 ? 24.916 1.818 -14.930 1.00 92.25 251 ASP A CA 1
ATOM 2045 C C . ASP A 1 251 ? 24.183 0.503 -15.267 1.00 92.25 251 ASP A C 1
ATOM 2047 O O . ASP A 1 251 ? 24.786 -0.571 -15.358 1.00 92.25 251 ASP A O 1
ATOM 2051 N N . THR A 1 252 ? 22.872 0.591 -15.516 1.00 90.31 252 THR A N 1
ATOM 2052 C CA . THR A 1 252 ? 22.043 -0.569 -15.879 1.00 90.31 252 THR A CA 1
ATOM 2053 C C . THR A 1 252 ? 22.395 -1.085 -17.279 1.00 90.31 252 THR A C 1
ATOM 2055 O O . THR A 1 252 ? 22.509 -2.289 -17.486 1.00 90.31 252 THR A O 1
ATOM 2058 N N . LEU A 1 253 ? 22.623 -0.188 -18.245 1.00 90.69 253 LEU A N 1
ATOM 2059 C CA . LEU A 1 253 ? 23.066 -0.550 -19.595 1.00 90.69 253 LEU A CA 1
ATOM 2060 C C . LEU A 1 253 ? 24.460 -1.180 -19.585 1.00 90.69 253 LEU A C 1
ATOM 2062 O O . LEU A 1 253 ? 24.687 -2.138 -20.317 1.00 90.69 253 LEU A O 1
ATOM 2066 N N . GLN A 1 254 ? 25.370 -0.699 -18.735 1.00 90.44 254 GLN A N 1
ATOM 2067 C CA . GLN A 1 254 ? 26.680 -1.322 -18.561 1.00 90.44 254 GLN A CA 1
ATOM 2068 C C . GLN A 1 254 ? 26.539 -2.757 -18.040 1.00 90.44 254 GLN A C 1
ATOM 2070 O O . GLN A 1 254 ? 27.151 -3.665 -18.586 1.00 90.44 254 GLN A O 1
ATOM 2075 N N . THR A 1 255 ? 25.645 -2.984 -17.072 1.00 88.31 255 THR A N 1
ATOM 2076 C CA . THR A 1 255 ? 25.336 -4.337 -16.570 1.00 88.31 255 THR A CA 1
ATOM 2077 C C . THR A 1 255 ? 24.827 -5.274 -17.671 1.00 88.31 255 THR A C 1
ATOM 2079 O O . THR A 1 255 ? 25.154 -6.457 -17.666 1.00 88.31 255 THR A O 1
ATOM 2082 N N . ILE A 1 256 ? 24.042 -4.759 -18.625 1.00 89.69 256 ILE A N 1
ATOM 2083 C CA . ILE A 1 256 ? 23.587 -5.529 -19.794 1.00 89.69 256 ILE A CA 1
ATOM 2084 C C . ILE A 1 256 ? 24.763 -5.848 -20.723 1.00 89.69 256 ILE A C 1
ATOM 2086 O O . ILE A 1 256 ? 24.895 -6.982 -21.165 1.00 89.69 256 ILE A O 1
ATOM 2090 N N . LEU A 1 257 ? 25.629 -4.871 -21.008 1.00 89.06 257 LEU A N 1
ATOM 2091 C CA . LEU A 1 257 ? 26.805 -5.075 -21.863 1.00 89.06 257 LEU A CA 1
ATOM 2092 C C . LEU A 1 257 ? 27.801 -6.077 -21.267 1.00 89.06 257 LEU A C 1
ATOM 2094 O O . LEU A 1 257 ? 28.451 -6.803 -22.012 1.00 89.06 257 LEU A O 1
ATOM 2098 N N . ASP A 1 258 ? 27.904 -6.122 -19.940 1.00 89.88 258 ASP A N 1
ATOM 2099 C CA . ASP A 1 258 ? 28.793 -7.034 -19.220 1.00 89.88 258 ASP A CA 1
ATOM 2100 C C . ASP A 1 258 ? 28.196 -8.452 -19.071 1.00 89.88 258 ASP A C 1
ATOM 2102 O O . ASP A 1 258 ? 28.898 -9.378 -18.657 1.00 89.88 258 ASP A O 1
ATOM 2106 N N . ASN A 1 259 ? 26.910 -8.646 -19.394 1.00 87.44 259 ASN A N 1
ATOM 2107 C CA . ASN A 1 259 ? 26.201 -9.916 -19.249 1.00 87.44 259 ASN A CA 1
ATOM 2108 C C . ASN A 1 259 ? 25.426 -10.296 -20.521 1.00 87.44 259 ASN A C 1
ATOM 2110 O O . ASN A 1 259 ? 24.270 -9.915 -20.697 1.00 87.44 259 ASN A O 1
ATOM 2114 N N . ASP A 1 260 ? 26.021 -11.170 -21.337 1.00 80.75 260 ASP A N 1
ATOM 2115 C CA . ASP A 1 260 ? 25.460 -11.659 -22.609 1.00 80.75 260 ASP A CA 1
ATOM 2116 C C . ASP A 1 260 ? 24.075 -12.337 -22.498 1.00 80.75 260 ASP A C 1
ATOM 2118 O O . ASP A 1 260 ? 23.406 -12.556 -23.511 1.00 80.75 260 ASP A O 1
ATOM 2122 N N . GLN A 1 261 ? 23.629 -12.707 -21.289 1.00 83.44 261 GLN A N 1
ATOM 2123 C CA . GLN A 1 261 ? 22.312 -13.316 -21.061 1.00 83.44 261 GLN A CA 1
ATOM 2124 C C . GLN A 1 261 ? 21.186 -12.288 -20.884 1.00 83.44 261 GLN A C 1
ATOM 2126 O O . GLN A 1 261 ? 20.011 -12.658 -20.936 1.00 83.44 261 GLN A O 1
ATOM 2131 N N . LEU A 1 262 ? 21.523 -11.016 -20.659 1.00 84.88 262 LEU A N 1
ATOM 2132 C CA . LEU A 1 262 ? 20.562 -9.932 -20.490 1.00 84.88 262 LEU A CA 1
ATOM 2133 C C . LEU A 1 262 ? 20.411 -9.156 -21.792 1.00 84.88 262 LEU A C 1
ATOM 2135 O O . LEU A 1 262 ? 21.381 -8.847 -22.475 1.00 84.88 262 LEU A O 1
ATOM 2139 N N . GLN A 1 263 ? 19.172 -8.826 -22.140 1.00 86.88 263 GLN A N 1
ATOM 2140 C CA . GLN A 1 263 ? 18.856 -8.026 -23.321 1.00 86.88 263 GLN A CA 1
ATOM 2141 C C . GLN A 1 263 ? 17.704 -7.074 -23.015 1.00 86.88 263 GLN A C 1
ATOM 2143 O O . GLN A 1 263 ? 16.937 -7.287 -22.074 1.00 86.88 263 GLN A O 1
ATOM 2148 N N . LEU A 1 264 ? 17.581 -6.022 -23.821 1.00 85.25 264 LEU A N 1
ATOM 2149 C CA . LEU A 1 264 ? 16.417 -5.147 -23.770 1.00 85.25 264 LEU A CA 1
ATOM 2150 C C . LEU A 1 264 ? 15.217 -5.851 -24.398 1.00 85.25 264 LEU A C 1
ATOM 2152 O O . LEU A 1 264 ? 15.288 -6.363 -25.512 1.00 85.25 264 LEU A O 1
ATOM 2156 N N . ASP A 1 265 ? 14.103 -5.834 -23.683 1.00 83.44 265 ASP A N 1
ATOM 2157 C CA . ASP A 1 265 ? 12.814 -6.264 -24.191 1.00 83.44 265 ASP A CA 1
ATOM 2158 C C . ASP A 1 265 ? 12.186 -5.109 -24.982 1.00 83.44 265 ASP A C 1
ATOM 2160 O O . ASP A 1 265 ? 11.697 -4.120 -24.423 1.00 83.44 265 ASP A O 1
ATOM 2164 N N . GLU A 1 266 ? 12.211 -5.230 -26.310 1.00 78.00 266 GLU A N 1
ATOM 2165 C CA . GLU A 1 266 ? 11.676 -4.222 -27.229 1.00 78.00 266 GLU A CA 1
ATOM 2166 C C . GLU A 1 266 ? 10.177 -3.964 -27.035 1.00 78.00 266 GLU A C 1
ATOM 2168 O O . GLU A 1 266 ? 9.678 -2.929 -27.471 1.00 78.00 266 GLU A O 1
ATOM 2173 N N . THR A 1 267 ? 9.429 -4.869 -26.398 1.00 78.00 267 THR A N 1
ATOM 2174 C CA . THR A 1 267 ? 8.003 -4.634 -26.123 1.00 78.00 267 THR A CA 1
ATOM 2175 C C . THR A 1 267 ? 7.787 -3.646 -24.978 1.00 78.00 267 THR A C 1
ATOM 2177 O O . THR A 1 267 ? 6.774 -2.949 -24.950 1.00 78.00 267 THR A O 1
ATOM 2180 N N . ILE A 1 268 ? 8.763 -3.536 -24.073 1.00 76.81 268 ILE A N 1
ATOM 2181 C CA . ILE A 1 268 ? 8.691 -2.712 -22.863 1.00 76.81 268 ILE A CA 1
ATOM 2182 C C . ILE A 1 268 ? 9.266 -1.314 -23.111 1.00 76.81 268 ILE A C 1
ATOM 2184 O O . ILE A 1 268 ? 8.716 -0.333 -22.617 1.00 76.81 268 ILE A O 1
ATOM 2188 N N . VAL A 1 269 ? 10.347 -1.208 -23.890 1.00 68.56 269 VAL A N 1
ATOM 2189 C CA . VAL A 1 269 ? 11.096 0.050 -24.108 1.00 68.56 269 VAL A CA 1
ATOM 2190 C C . VAL A 1 269 ? 10.701 0.755 -25.418 1.00 68.56 269 VAL A C 1
ATOM 2192 O O . VAL A 1 269 ? 11.409 1.637 -25.895 1.00 68.56 269 VAL A O 1
ATOM 2195 N N . ARG A 1 270 ? 9.559 0.403 -26.024 1.00 61.09 270 ARG A N 1
ATOM 2196 C CA . ARG A 1 270 ? 8.985 1.180 -27.137 1.00 61.09 270 ARG A CA 1
ATOM 2197 C C . ARG A 1 270 ? 8.500 2.533 -26.616 1.00 61.09 270 ARG A C 1
ATOM 2199 O O . ARG A 1 270 ? 7.382 2.644 -26.122 1.00 61.09 270 ARG A O 1
ATOM 2206 N N . ILE A 1 271 ? 9.383 3.523 -26.702 1.00 49.28 271 ILE A N 1
ATOM 2207 C CA . ILE A 1 271 ? 9.131 4.943 -26.431 1.00 49.28 271 ILE A CA 1
ATOM 2208 C C . ILE A 1 271 ? 8.739 5.630 -27.735 1.00 49.28 271 ILE A C 1
ATOM 2210 O O . ILE A 1 271 ? 9.418 5.371 -28.756 1.00 49.28 271 ILE A O 1
#

Radius of gyration: 21.61 Å; chains: 1; bounding box: 53×55×56 Å

Foldseek 3Di:
DLDDPVLVVVVVLVVVCPDPVLVPDDLVVLLVVLVVCLVVVHDDALVSLLSNLQCLLVDPDPVSVVSNLVSLLSVCPDPNVVVNDLSNLQSNLVSCVVVVNLVVVLVLLLPCSRRVRQDAPSSLLVSLVSCVVVVVLVSNQSSLLSCVLVVHAPDLSSLVSNLVSLLSCVVPPDPVSQDQDPPPPPDDDDDDDDDDDDDPPDCPCRPPVRGPQLSSLSSQLSSLVVPPEQVSLLSNLSSCVSNVVVVVNVVSVVVCVVDVRYDHDCVRPVD

Sequence (271 aa):
MYLSDAYQAFDKWDESLSSEILQKTNISELLIDVEDKLIRKKFVSSLDIEILAAKLTHVETTEDLKLTETILEKFRRTPDALEFQPSLAYSFVRNYLDLGQKERLLPILQDKVKYGIFLDRFSANLLLNAFLLEKKYKEAAQVCTDLMLQDEGDDQLTRALGLNACYNYYLIAADEDFKTTETEEEDEDIVKVKVHFVRNYTNDDHFDLTDKRKLLGKTMAYLSRDANNSSIISLQILGNILYKKFGRICDTLQTILDNDQLQLDETIVRI